Protein AF-A0A411K8F1-F1 (afdb_monomer)

Radius of gyration: 22.44 Å; Cα contacts (8 Å, |Δi|>4): 67; chains: 1; bounding box: 61×41×49 Å

Nearest PDB structures (foldseek):
  1sqq-assembly1_C  TM=9.301E-01  e=5.088E-08  Bos taurus
  1ezv-assembly1_C-1  TM=9.410E-01  e=1.293E-07  Saccharomyces cerevisiae
  5gup-assembly1_w  TM=9.286E-01  e=1.835E-07  Sus scrofa
  8pw6-assembly1_N  TM=8.702E-01  e=1.151E-07  Mus musculus
  8bq5-assembly1_BC  TM=9.371E-01  e=5.554E-07  Arabidopsis thaliana

Sequence (185 aa):
GATVITNLFYWAPNLVIVLLGGYSVSEPTLQRFYILHFILPFVLLIIVVIHIYYLHRSSSTNPLSGIDSWYVTRFYPVVIFSDLKMLTTLFVVLGIQLTYGVIPLFQGDCDNSIVSNPLQTPLHIVPEWYLLTFYATLKLFPSKLSGLIAMGALLQSLILIVESRALSPVIACVHYHRVWSIISI

InterPro domains:
  IPR005797 Cytochrome b/b6, N-terminal domain [PF13631] (13-98)
  IPR005797 Cytochrome b/b6, N-terminal domain [PS51002] (1-64)
  IPR005798 Cytochrome b/b6, C-terminal [PF00032] (116-162)
  IPR005798 Cytochrome b/b6, C-terminal [PS51003] (65-185)
  IPR016174 Di-haem cytochrome, transmembrane [SSF81342] (1-64)
  IPR027387 Cytochrome b/b6-like domain superfamily [G3DSA:1.20.810.10] (1-166)
  IPR036150 Cytochrome b/b6, C-terminal domain superfamily [SSF81648] (48-164)

Solvent-accessible surface area (backbone atoms only — not comparable to full-atom values): 11341 Å² total; per-residue (Å²): 110,68,71,63,61,53,54,72,41,61,93,42,56,70,57,39,32,62,67,24,69,43,95,54,89,46,72,64,23,52,57,52,50,51,54,48,62,65,47,47,59,58,56,49,49,53,52,50,54,55,49,50,53,52,42,69,73,72,49,83,86,57,82,69,40,86,60,86,62,89,79,75,74,58,57,75,66,60,49,54,54,51,50,50,53,51,51,51,51,50,50,52,54,51,49,48,38,74,74,68,53,80,59,75,83,79,61,75,66,73,72,77,78,52,83,90,50,99,90,55,81,68,93,81,80,71,75,59,75,94,45,43,71,53,52,47,38,39,67,72,36,96,44,73,65,58,4,52,52,48,36,52,49,51,54,49,48,53,51,50,54,58,52,46,56,76,74,43,51,75,61,54,65,76,54,58,66,62,67,76,73,72,83,87,129

pLDDT: mean 84.04, std 16.95, range [33.91, 98.31]

Organism: Babesia canis (NCBI:txid5867)

Foldseek 3Di:
DVQVVLCLVVVPVVVSCVCCVHDGNDPSNVVSVVVCVVCVVVVVVVVVVVVVVVCVVVDDADLLGPPPPPPDDDCPPPVVVVVVVVVVVVVVVVVCCVPVVPDVLPDDDPCVVDPDDPVDDDPDDDDRNVCNVLVCLCVVDPDSVNSVVSSVVVVVVVVVVVVVVVVDSPCSPPPPVVVVPPDDD

Secondary structure (DSSP, 8-state):
-HHHHHGGGTT-HHHHHHHHTSSSS-HHHHHHHHHHHHHHHHHHHHHHHHHHHHHHHH----TTTTS--S-PPPIIIIIHHHHHHHHHHHHHHHHHHHHH---GGGPPPGGGGSPP-TT---TT----GGGHHHHHHHHHSSSHHHHHHHHHHHHHHHHHHHHHHHH-TTHHHHTHHHHSSSS--

Structure (mmCIF, N/CA/C/O backbone):
data_AF-A0A411K8F1-F1
#
_entry.id   AF-A0A411K8F1-F1
#
loop_
_atom_site.group_PDB
_atom_site.id
_atom_site.type_symbol
_atom_site.label_atom_id
_atom_site.label_alt_id
_atom_site.label_comp_id
_atom_site.label_asym_id
_atom_site.label_entity_id
_atom_site.label_seq_id
_atom_site.pdbx_PDB_ins_code
_atom_site.Cartn_x
_atom_site.Cartn_y
_atom_site.Cartn_z
_atom_site.occupancy
_atom_site.B_iso_or_equiv
_atom_site.auth_seq_id
_atom_site.auth_comp_id
_atom_site.auth_asym_id
_atom_site.auth_atom_id
_atom_site.pdbx_PDB_model_num
ATOM 1 N N . GLY A 1 1 ? -6.679 -3.998 13.802 1.00 90.00 1 GLY A N 1
ATOM 2 C CA . GLY A 1 1 ? -6.208 -3.007 12.809 1.00 90.00 1 GLY A CA 1
ATOM 3 C C . GLY A 1 1 ? -7.221 -1.906 12.526 1.00 90.00 1 GLY A C 1
ATOM 4 O O . GLY A 1 1 ? -7.025 -0.788 12.989 1.00 90.00 1 GLY A O 1
ATOM 5 N N . ALA A 1 2 ? -8.303 -2.219 11.799 1.00 92.44 2 ALA A N 1
ATOM 6 C CA . ALA A 1 2 ? -9.240 -1.241 11.222 1.00 92.44 2 ALA A CA 1
ATOM 7 C C . ALA A 1 2 ? -9.676 -0.111 12.175 1.00 92.44 2 ALA A C 1
ATOM 9 O O . ALA A 1 2 ? -9.443 1.052 11.863 1.00 92.44 2 ALA A O 1
ATOM 10 N N . THR A 1 3 ? -10.201 -0.442 13.361 1.00 93.06 3 THR A N 1
ATOM 11 C CA . THR A 1 3 ? -10.676 0.547 14.348 1.00 93.06 3 THR A CA 1
ATOM 12 C C . THR A 1 3 ? -9.602 1.560 14.747 1.00 93.06 3 THR A C 1
ATOM 14 O O . THR A 1 3 ? -9.891 2.739 14.921 1.00 93.06 3 THR A O 1
ATOM 17 N N . VAL A 1 4 ? -8.350 1.119 14.900 1.00 92.00 4 VAL A N 1
ATOM 18 C CA . VAL A 1 4 ? -7.241 1.995 15.311 1.00 92.00 4 VAL A CA 1
ATOM 19 C C . VAL A 1 4 ? -6.864 2.938 14.171 1.00 92.00 4 VAL A C 1
ATOM 21 O O . VAL A 1 4 ? -6.709 4.134 14.399 1.00 92.00 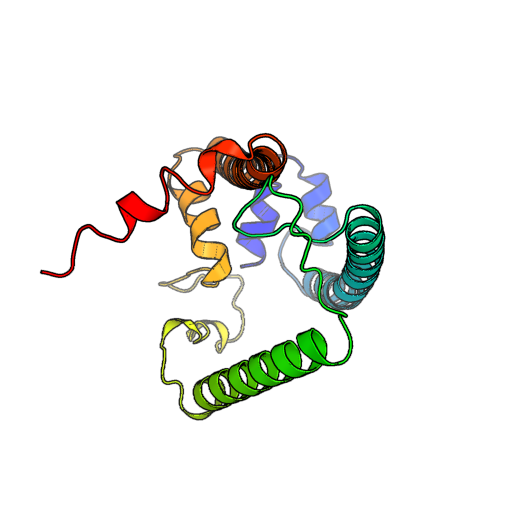4 VAL A O 1
ATOM 24 N N . ILE A 1 5 ? -6.766 2.410 12.948 1.00 93.69 5 ILE A N 1
ATOM 25 C CA . ILE A 1 5 ? -6.362 3.172 11.760 1.00 93.69 5 ILE A CA 1
ATOM 26 C C . ILE A 1 5 ? -7.418 4.221 11.399 1.00 93.69 5 ILE A C 1
ATOM 28 O O . ILE A 1 5 ? -7.075 5.382 11.194 1.00 93.69 5 ILE A O 1
ATOM 32 N N . THR A 1 6 ? -8.706 3.865 11.376 1.00 92.75 6 THR A N 1
ATOM 33 C CA . THR A 1 6 ? -9.773 4.831 11.062 1.00 92.75 6 THR A CA 1
ATOM 34 C C . THR A 1 6 ? -9.872 5.929 12.118 1.00 92.75 6 THR A C 1
ATOM 36 O O . THR A 1 6 ? -10.132 7.083 11.787 1.00 92.75 6 THR A O 1
ATOM 39 N N . ASN A 1 7 ? -9.575 5.612 13.381 1.00 91.12 7 ASN A N 1
ATOM 40 C CA . ASN A 1 7 ? -9.532 6.592 14.465 1.00 91.12 7 ASN A CA 1
ATOM 41 C C . ASN A 1 7 ? -8.336 7.558 14.397 1.00 91.12 7 ASN A C 1
ATOM 43 O O . ASN A 1 7 ? -8.327 8.546 15.132 1.00 91.12 7 ASN A O 1
ATOM 47 N N . LEU A 1 8 ? -7.351 7.353 13.512 1.00 91.31 8 LEU A N 1
ATOM 48 C CA . LEU A 1 8 ? -6.330 8.378 13.244 1.00 91.31 8 LEU A CA 1
ATOM 49 C C . LEU A 1 8 ? -6.945 9.643 12.626 1.00 91.31 8 LEU A C 1
ATOM 51 O O . LEU A 1 8 ? -6.435 10.743 12.833 1.00 91.31 8 LEU A O 1
ATOM 55 N N . PHE A 1 9 ? -8.088 9.509 11.948 1.00 90.75 9 PHE A N 1
ATOM 56 C CA . PHE A 1 9 ? -8.846 10.615 11.364 1.00 90.75 9 PHE A CA 1
ATOM 57 C C . PHE A 1 9 ? -9.846 11.250 12.344 1.00 90.75 9 PHE A C 1
ATOM 59 O O . PHE A 1 9 ? -10.808 11.883 11.919 1.00 90.75 9 PHE A O 1
ATOM 66 N N . TYR A 1 10 ? -9.637 11.121 13.662 1.00 88.50 10 TYR A N 1
ATOM 67 C CA . TYR A 1 10 ? -10.552 11.663 14.681 1.00 88.50 10 TYR A CA 1
ATOM 68 C C . TYR A 1 10 ? -10.809 13.177 14.554 1.00 88.50 10 TYR A C 1
ATOM 70 O O . TYR A 1 10 ? -11.844 13.667 14.997 1.00 88.50 10 TYR A O 1
ATOM 78 N N . TRP A 1 11 ? -9.873 13.921 13.957 1.00 89.69 11 TRP A N 1
ATOM 79 C CA . TRP A 1 11 ? -9.990 15.357 13.691 1.00 89.69 11 TRP A CA 1
ATOM 80 C C . TRP A 1 11 ? -10.963 15.684 12.540 1.00 89.69 11 TRP A C 1
ATOM 82 O O . TRP A 1 11 ? -11.336 16.841 12.370 1.00 89.69 11 TRP A O 1
ATOM 92 N N . ALA A 1 12 ? -11.411 14.677 11.782 1.00 92.81 12 ALA A N 1
ATOM 93 C CA . ALA A 1 12 ? -12.395 14.774 10.707 1.00 92.81 12 ALA A CA 1
ATOM 94 C C . ALA A 1 12 ? -13.525 13.733 10.904 1.00 92.81 12 ALA A C 1
ATOM 96 O O . ALA A 1 12 ? -13.619 12.759 10.153 1.00 92.81 12 ALA A O 1
ATOM 97 N N . PRO A 1 13 ? -14.421 13.914 11.894 1.00 89.81 13 PRO A N 1
ATOM 98 C CA . PRO A 1 13 ? -15.417 12.902 12.272 1.00 89.81 13 PRO A CA 1
ATOM 99 C C . PRO A 1 13 ? -16.386 12.539 11.137 1.00 89.81 13 PRO A C 1
ATOM 101 O O . PRO A 1 13 ? -16.735 11.372 10.973 1.00 89.81 13 PRO A O 1
ATOM 104 N N . ASN A 1 14 ? -16.761 13.509 10.297 1.00 93.12 14 ASN A N 1
ATOM 105 C CA . ASN A 1 14 ? -17.611 13.259 9.128 1.00 93.12 14 ASN A CA 1
ATOM 106 C C . ASN A 1 14 ? -16.937 12.307 8.128 1.00 93.12 14 ASN A C 1
ATOM 108 O O . ASN A 1 14 ? -17.598 11.442 7.560 1.00 93.12 14 ASN A O 1
ATOM 112 N N . LEU A 1 15 ? -15.616 12.425 7.949 1.00 92.19 15 LEU A N 1
ATOM 113 C CA . LEU A 1 15 ? -14.844 11.531 7.089 1.00 92.19 15 LEU A CA 1
ATOM 114 C C . LEU A 1 15 ? -14.806 10.118 7.675 1.00 92.19 15 LEU A C 1
ATOM 116 O O . LEU A 1 15 ? -14.994 9.159 6.935 1.00 92.19 15 LEU A O 1
ATOM 120 N N . VAL A 1 16 ? -14.638 9.976 8.993 1.00 92.75 16 VAL A N 1
ATOM 121 C CA . VAL A 1 16 ? -14.660 8.666 9.667 1.00 92.75 16 VAL A CA 1
ATOM 122 C C . VAL A 1 16 ? -16.005 7.965 9.469 1.00 92.75 16 VAL A C 1
ATOM 124 O O . VAL A 1 16 ? -16.025 6.794 9.101 1.00 92.75 16 VAL A O 1
ATOM 127 N N . ILE A 1 17 ? -17.124 8.675 9.633 1.00 92.69 17 ILE A N 1
ATOM 128 C CA . ILE A 1 17 ? -18.468 8.110 9.424 1.00 92.69 17 ILE A CA 1
ATOM 129 C C . ILE A 1 17 ? -18.667 7.702 7.961 1.00 92.69 17 ILE A C 1
ATOM 131 O O . ILE A 1 17 ? -19.227 6.643 7.687 1.00 92.69 17 ILE A O 1
ATOM 135 N N . VAL A 1 18 ? -18.180 8.502 7.008 1.00 92.06 18 VAL A N 1
ATOM 136 C CA . VAL A 1 18 ? -18.238 8.161 5.579 1.00 92.06 18 VAL A CA 1
ATOM 137 C C . VAL A 1 18 ? -17.371 6.944 5.264 1.00 92.06 18 VAL A C 1
ATOM 139 O O . VAL A 1 18 ? -17.824 6.063 4.542 1.00 92.06 18 VAL A O 1
ATOM 142 N N . LEU A 1 19 ? -16.160 6.843 5.813 1.00 90.81 19 LEU A N 1
ATOM 143 C CA . LEU A 1 19 ? -15.311 5.667 5.623 1.00 90.81 19 LEU A CA 1
ATOM 144 C C . LEU A 1 19 ? -15.959 4.413 6.214 1.00 90.81 19 LEU A C 1
ATOM 146 O O . LEU A 1 19 ? -15.967 3.366 5.567 1.00 90.81 19 LEU A O 1
ATOM 150 N N . LEU A 1 20 ? -16.530 4.527 7.417 1.00 93.94 20 LEU A N 1
ATOM 151 C CA . LEU A 1 20 ? -17.127 3.394 8.110 1.00 93.94 20 LEU A CA 1
ATOM 152 C C . LEU A 1 20 ? -18.543 3.043 7.593 1.00 93.94 20 LEU A C 1
ATOM 154 O O . LEU A 1 20 ? -19.042 1.940 7.788 1.00 93.94 20 LEU A O 1
ATOM 158 N N . GLY A 1 21 ? -19.249 3.977 6.960 1.00 92.00 21 GLY A N 1
ATOM 159 C CA . GLY A 1 21 ? -20.677 3.799 6.677 1.00 92.00 21 GLY A CA 1
ATOM 160 C C . GLY A 1 21 ? -21.528 3.621 7.944 1.00 92.00 21 GLY A C 1
ATOM 161 O O . GLY A 1 21 ? -22.587 3.006 7.881 1.00 92.00 21 GLY A O 1
ATOM 162 N N . GLY A 1 22 ? -21.055 4.127 9.088 1.00 91.38 22 GLY A N 1
ATOM 163 C CA . GLY A 1 22 ? -21.649 3.935 10.410 1.00 91.38 22 GLY A CA 1
ATOM 164 C C . GLY A 1 22 ? -20.758 4.487 11.528 1.00 91.38 22 GLY A C 1
ATOM 165 O O . GLY A 1 22 ? -19.806 5.222 11.269 1.00 91.38 22 GLY A O 1
ATOM 166 N N . TYR A 1 23 ? -21.061 4.130 12.779 1.00 90.62 23 TYR A N 1
ATOM 167 C CA . TYR A 1 23 ? -20.334 4.612 13.969 1.00 90.62 23 TYR A CA 1
ATOM 168 C C . TYR A 1 23 ? -19.173 3.710 14.409 1.00 90.62 23 TYR A C 1
ATOM 170 O O . TYR A 1 23 ? -18.338 4.119 15.212 1.00 90.62 23 TYR A O 1
ATOM 178 N N . SER A 1 24 ? -19.118 2.477 13.911 1.00 92.31 24 SER A N 1
ATOM 179 C CA . SER A 1 24 ? -18.109 1.487 14.275 1.00 92.31 24 SER A CA 1
ATOM 180 C C . SER A 1 24 ? -17.772 0.585 13.090 1.00 92.31 24 SER A C 1
ATOM 182 O O . SER A 1 24 ? -18.478 0.552 12.077 1.00 92.31 24 SER A O 1
ATOM 184 N N . VAL A 1 25 ? -16.668 -0.154 13.223 1.00 95.19 25 VAL A N 1
ATOM 185 C CA . VAL A 1 25 ? -16.276 -1.177 12.250 1.00 95.19 25 VAL A CA 1
ATOM 186 C C . VAL A 1 25 ? -17.333 -2.280 12.234 1.00 95.19 25 VAL A C 1
ATOM 188 O O . VAL A 1 25 ? -17.584 -2.925 13.248 1.00 95.19 25 VAL A O 1
ATOM 191 N N . SER A 1 26 ? -17.978 -2.449 11.084 1.00 94.19 26 SER A N 1
ATOM 192 C CA . SER A 1 26 ? -19.152 -3.305 10.882 1.00 94.19 26 SER A CA 1
ATOM 193 C C . SER A 1 26 ? -19.209 -3.830 9.441 1.00 94.19 26 SER A C 1
ATOM 195 O O . SER A 1 26 ? -18.320 -3.558 8.636 1.00 94.19 26 SER A O 1
ATOM 197 N N . GLU A 1 27 ? -20.239 -4.589 9.087 1.00 95.00 27 GLU A N 1
ATOM 198 C CA . GLU A 1 27 ? -20.368 -5.211 7.761 1.00 95.00 27 GLU A CA 1
ATOM 199 C C . GLU A 1 27 ? -20.251 -4.212 6.577 1.00 95.00 27 GLU A C 1
ATOM 201 O O . GLU A 1 27 ? -19.427 -4.463 5.689 1.00 95.00 27 GLU A O 1
ATOM 206 N N . PRO A 1 28 ? -20.869 -3.010 6.619 1.00 95.38 28 PRO A N 1
ATOM 207 C CA . PRO A 1 28 ? -20.673 -1.988 5.588 1.00 95.38 28 PRO A CA 1
ATOM 208 C C . PRO A 1 28 ? -19.213 -1.547 5.408 1.00 95.38 28 PRO A C 1
ATOM 210 O O . PRO A 1 28 ? -18.797 -1.226 4.293 1.00 95.38 28 PRO A O 1
ATOM 213 N N . THR A 1 29 ? -18.412 -1.543 6.482 1.00 95.75 29 THR A N 1
ATOM 214 C CA . THR A 1 29 ? -16.976 -1.217 6.396 1.00 95.75 29 THR A CA 1
ATOM 215 C C . THR A 1 29 ? -16.212 -2.253 5.604 1.00 95.75 29 THR A C 1
ATOM 217 O O . THR A 1 29 ? -15.387 -1.901 4.763 1.00 95.75 29 THR A O 1
ATOM 220 N N . LEU A 1 30 ? -16.513 -3.529 5.846 1.00 95.50 30 LEU A N 1
ATOM 221 C CA . LEU A 1 30 ? -15.817 -4.644 5.229 1.00 95.50 30 LEU A CA 1
ATOM 222 C C . LEU A 1 30 ? -16.101 -4.687 3.728 1.00 95.50 30 LEU A C 1
ATOM 224 O O . LEU A 1 30 ? -15.165 -4.799 2.941 1.00 95.50 30 LEU A O 1
ATOM 228 N N . GLN A 1 31 ? -17.365 -4.509 3.328 1.00 96.31 31 GLN A N 1
ATOM 229 C CA . GLN A 1 31 ? -17.744 -4.441 1.914 1.00 96.31 31 GLN A CA 1
ATOM 230 C C . GLN A 1 31 ? -17.023 -3.298 1.183 1.00 96.31 31 GLN A C 1
ATOM 232 O O . GLN A 1 31 ? -16.489 -3.488 0.090 1.00 96.31 31 GLN A O 1
ATOM 237 N N . ARG A 1 32 ? -16.948 -2.110 1.797 1.00 95.25 32 ARG A N 1
ATOM 238 C CA . ARG A 1 32 ? -16.249 -0.953 1.212 1.00 95.25 32 ARG A CA 1
ATOM 239 C C . ARG A 1 32 ? -14.750 -1.185 1.112 1.00 95.25 32 ARG A C 1
ATOM 241 O O . ARG A 1 32 ? -14.160 -0.900 0.074 1.00 95.25 32 ARG A O 1
ATOM 248 N N . PHE A 1 33 ? -14.134 -1.714 2.166 1.00 95.94 33 PHE A N 1
ATOM 249 C CA . PHE A 1 33 ? -12.708 -2.032 2.165 1.00 95.94 33 PHE A CA 1
ATOM 250 C C . PHE A 1 33 ? -12.372 -3.105 1.137 1.00 95.94 33 PHE A C 1
ATOM 252 O O . PHE A 1 33 ? -11.350 -2.979 0.473 1.00 95.94 33 PHE A O 1
ATOM 259 N N . TYR A 1 34 ? -13.241 -4.095 0.938 1.00 96.94 34 TYR A N 1
ATOM 260 C CA . TYR A 1 34 ? -13.081 -5.089 -0.117 1.00 96.94 34 TYR A CA 1
ATOM 261 C C . TYR A 1 34 ? -13.091 -4.450 -1.513 1.00 96.94 34 TYR A C 1
ATOM 263 O O . TYR A 1 34 ? -12.169 -4.673 -2.297 1.00 96.94 34 TYR A O 1
ATOM 271 N N . ILE A 1 35 ? -14.077 -3.594 -1.804 1.00 97.12 35 ILE A N 1
ATOM 272 C CA . ILE A 1 3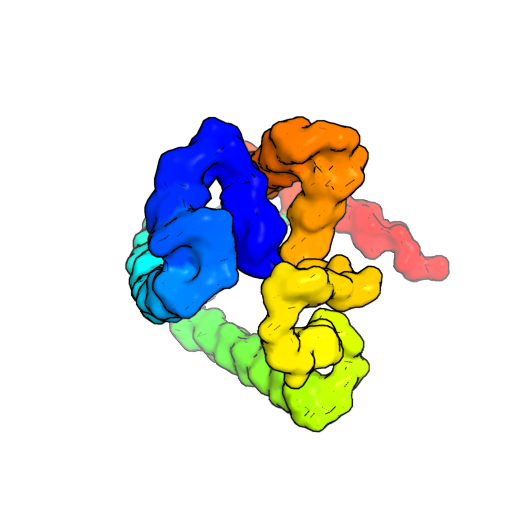5 ? -14.163 -2.885 -3.090 1.00 97.12 35 ILE A CA 1
ATOM 273 C C . ILE A 1 35 ? -12.928 -1.999 -3.308 1.00 97.12 35 ILE A C 1
ATOM 275 O O . ILE A 1 35 ? -12.322 -2.032 -4.378 1.00 97.12 35 ILE A O 1
ATOM 279 N N . LEU A 1 36 ? -12.514 -1.235 -2.293 1.00 96.19 36 LEU A N 1
ATOM 280 C CA . LEU A 1 36 ? -11.317 -0.395 -2.375 1.00 96.19 36 LEU A CA 1
ATOM 281 C C . LEU A 1 36 ? -10.052 -1.233 -2.577 1.00 96.19 36 LEU A C 1
ATOM 283 O O . LEU A 1 36 ? -9.245 -0.911 -3.442 1.00 96.19 36 LEU A O 1
ATOM 287 N N . HIS A 1 37 ? -9.891 -2.323 -1.828 1.00 96.31 37 HIS A N 1
ATOM 288 C CA . HIS A 1 37 ? -8.754 -3.230 -1.963 1.00 96.31 37 HIS A CA 1
ATOM 289 C C . HIS A 1 37 ? -8.682 -3.862 -3.356 1.00 96.31 37 HIS A C 1
ATOM 291 O O . HIS A 1 37 ? -7.589 -4.056 -3.873 1.00 96.31 37 HIS A O 1
ATOM 297 N N . PHE A 1 38 ? -9.824 -4.133 -3.988 1.00 97.62 38 PHE A N 1
ATOM 298 C CA . PHE A 1 38 ? -9.868 -4.624 -5.361 1.00 97.62 38 PHE A CA 1
ATOM 299 C C . PHE A 1 38 ? -9.488 -3.546 -6.390 1.00 97.62 38 PHE A C 1
ATOM 301 O O . PHE A 1 38 ? -8.783 -3.838 -7.351 1.00 97.62 38 PHE A O 1
ATOM 308 N N . ILE A 1 39 ? -9.918 -2.294 -6.195 1.00 98.31 39 ILE A N 1
ATOM 309 C CA . ILE A 1 39 ? -9.673 -1.192 -7.143 1.00 98.31 39 ILE A CA 1
AT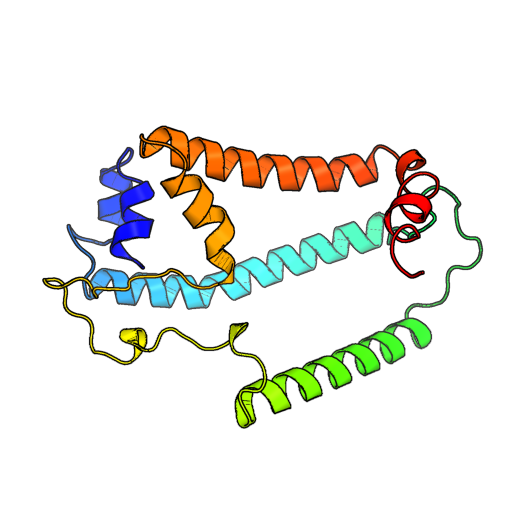OM 310 C C . ILE A 1 39 ? -8.241 -0.641 -7.043 1.00 98.31 39 ILE A C 1
ATOM 312 O O . ILE A 1 39 ? -7.626 -0.324 -8.063 1.00 98.31 39 ILE A O 1
ATOM 316 N N . LEU A 1 40 ? -7.692 -0.515 -5.830 1.00 97.69 40 LEU A N 1
ATOM 317 C CA . LEU A 1 40 ? -6.392 0.123 -5.581 1.00 97.69 40 LEU A CA 1
ATOM 318 C C . LEU A 1 40 ? -5.218 -0.479 -6.383 1.00 97.69 40 LEU A C 1
ATOM 320 O O . LEU A 1 40 ? -4.417 0.305 -6.894 1.00 97.69 40 LEU A O 1
ATOM 324 N N . PRO A 1 41 ? -5.101 -1.808 -6.577 1.00 97.62 41 PRO A N 1
ATOM 325 C CA . PRO A 1 41 ? -4.076 -2.399 -7.436 1.00 97.62 41 PRO A CA 1
ATOM 326 C C . PRO A 1 41 ? -4.109 -1.890 -8.883 1.00 97.62 41 PRO A C 1
ATOM 328 O O . PRO A 1 41 ? -3.054 -1.679 -9.478 1.00 97.62 41 PRO A O 1
ATOM 331 N N . PHE A 1 42 ? -5.293 -1.632 -9.450 1.00 97.81 42 PHE A N 1
ATOM 332 C CA . PHE A 1 42 ? -5.417 -1.092 -10.810 1.00 97.81 42 PHE A CA 1
ATOM 333 C C . PHE A 1 42 ? -5.005 0.379 -10.881 1.00 97.81 42 PHE A C 1
ATOM 335 O O . PHE A 1 42 ? -4.341 0.793 -11.830 1.00 97.81 42 PHE A O 1
ATOM 342 N N . VAL A 1 43 ? -5.340 1.164 -9.854 1.00 98.25 43 VAL A N 1
ATOM 343 C CA . VAL A 1 43 ? -4.848 2.544 -9.727 1.00 98.25 43 VAL A CA 1
ATOM 344 C C . VAL A 1 43 ? -3.321 2.550 -9.624 1.00 98.25 43 VAL A C 1
ATOM 346 O O . VAL A 1 43 ? -2.656 3.329 -10.307 1.00 98.25 43 VAL A O 1
ATOM 349 N N . LEU A 1 44 ? -2.751 1.637 -8.833 1.00 97.69 44 LEU A N 1
ATOM 350 C CA . LEU A 1 44 ? -1.305 1.483 -8.694 1.00 97.69 44 LEU A CA 1
ATOM 351 C C . LEU A 1 44 ? -0.647 1.077 -10.018 1.00 97.69 44 LEU A C 1
ATOM 353 O O . LEU A 1 44 ? 0.403 1.619 -10.350 1.00 97.69 44 LEU A O 1
ATOM 357 N N . LEU A 1 45 ? -1.272 0.205 -10.816 1.00 97.81 45 LEU A N 1
ATOM 358 C CA . LEU A 1 45 ? -0.773 -0.151 -12.148 1.00 97.81 45 LEU A CA 1
ATOM 359 C C . LEU A 1 45 ? -0.650 1.081 -13.061 1.00 97.81 45 LEU A C 1
ATOM 361 O O . LEU A 1 45 ? 0.365 1.240 -13.736 1.00 97.81 45 LEU A O 1
ATOM 365 N N . ILE A 1 46 ? -1.640 1.980 -13.050 1.00 98.00 46 ILE A N 1
ATOM 366 C CA . ILE A 1 46 ? -1.584 3.234 -13.822 1.00 98.00 46 ILE A CA 1
ATOM 367 C C . ILE A 1 46 ? -0.400 4.093 -13.356 1.00 98.00 46 ILE A C 1
ATOM 369 O O . ILE A 1 46 ? 0.362 4.597 -14.182 1.00 98.00 46 ILE A O 1
ATOM 373 N N . ILE A 1 47 ? -0.203 4.217 -12.040 1.00 97.94 47 ILE A N 1
ATOM 374 C CA . ILE A 1 47 ? 0.934 4.950 -11.463 1.00 97.94 47 ILE A CA 1
ATOM 375 C C . ILE A 1 47 ? 2.267 4.312 -11.887 1.00 97.94 47 ILE A C 1
ATOM 377 O O . ILE A 1 47 ? 3.193 5.037 -12.243 1.00 97.94 47 ILE A O 1
ATOM 381 N N . VAL A 1 48 ? 2.365 2.978 -11.917 1.00 97.88 48 VAL A N 1
ATOM 382 C CA . VAL A 1 48 ? 3.563 2.252 -12.375 1.00 97.88 48 VAL A CA 1
ATOM 383 C C . VAL A 1 48 ? 3.861 2.536 -13.848 1.00 97.88 48 VAL A C 1
ATOM 385 O O . VAL A 1 48 ? 5.014 2.786 -14.187 1.00 97.88 48 VAL A O 1
ATOM 388 N N . VAL A 1 49 ? 2.854 2.570 -14.725 1.00 97.75 49 VAL A N 1
ATOM 389 C CA . VAL A 1 49 ? 3.054 2.918 -16.145 1.00 97.75 49 VAL A CA 1
ATOM 390 C C . VAL A 1 49 ? 3.578 4.347 -16.294 1.00 97.75 49 VAL A C 1
ATOM 392 O O . VAL A 1 49 ? 4.536 4.576 -17.032 1.00 97.75 49 VAL A O 1
ATOM 395 N N . ILE A 1 50 ? 3.000 5.302 -15.559 1.00 97.31 50 ILE A N 1
ATOM 396 C CA . ILE A 1 50 ? 3.473 6.694 -15.542 1.00 97.31 50 ILE A CA 1
ATOM 397 C C . ILE A 1 50 ? 4.915 6.762 -15.018 1.00 97.31 50 ILE A C 1
ATOM 399 O O . ILE A 1 50 ? 5.756 7.445 -15.602 1.00 97.31 50 ILE A O 1
ATOM 403 N N . HIS A 1 51 ? 5.224 6.026 -13.950 1.00 93.31 51 HIS A N 1
ATOM 404 C CA . HIS A 1 51 ? 6.565 5.954 -13.379 1.00 93.31 51 HIS A CA 1
ATOM 405 C C . HIS A 1 51 ? 7.589 5.413 -14.388 1.00 93.31 51 HIS A C 1
ATOM 407 O O . HIS A 1 51 ? 8.631 6.035 -14.594 1.00 93.31 51 HIS A O 1
ATOM 413 N N . ILE A 1 52 ? 7.270 4.313 -15.077 1.00 95.38 52 ILE A N 1
ATOM 414 C CA . ILE A 1 52 ? 8.114 3.723 -16.125 1.00 95.38 52 ILE A CA 1
ATOM 415 C C . ILE A 1 52 ? 8.311 4.714 -17.279 1.00 95.38 52 ILE A C 1
ATOM 417 O O . ILE A 1 52 ? 9.433 4.877 -17.749 1.00 95.38 52 ILE A O 1
ATOM 421 N N . TYR A 1 53 ? 7.266 5.430 -17.706 1.00 95.75 53 TYR A N 1
ATOM 422 C CA . TYR A 1 53 ? 7.381 6.453 -18.751 1.00 95.75 53 TYR A CA 1
ATOM 423 C C . TYR A 1 53 ? 8.406 7.542 -18.392 1.00 95.75 53 TYR A C 1
ATOM 425 O O . TYR A 1 53 ? 9.276 7.867 -19.203 1.00 95.75 53 TYR A O 1
ATOM 433 N N . TYR A 1 54 ? 8.354 8.077 -17.167 1.00 91.81 54 TYR A N 1
ATOM 434 C CA . TYR A 1 54 ? 9.332 9.072 -16.718 1.00 91.81 54 TYR A CA 1
ATOM 435 C C . TYR A 1 54 ? 10.735 8.485 -16.551 1.00 91.81 54 TYR A C 1
ATOM 437 O O . TYR A 1 54 ? 11.707 9.140 -16.926 1.00 91.81 54 TYR A O 1
ATOM 445 N N . LEU A 1 55 ? 10.853 7.247 -16.066 1.00 88.81 55 LEU A N 1
ATOM 446 C CA . LEU A 1 55 ? 12.134 6.548 -15.969 1.00 88.81 55 LEU A CA 1
ATOM 447 C C . LEU A 1 55 ? 12.771 6.356 -17.353 1.00 88.81 55 LEU A C 1
ATOM 449 O O . LEU A 1 55 ? 13.961 6.604 -17.521 1.00 88.81 55 LEU A O 1
ATOM 453 N N . HIS A 1 56 ? 11.983 6.003 -18.369 1.00 88.50 56 HIS A N 1
ATOM 454 C CA . HIS A 1 56 ? 12.466 5.900 -19.748 1.00 88.50 56 HIS A CA 1
ATOM 455 C C . HIS A 1 56 ? 12.914 7.245 -20.326 1.00 88.50 56 HIS A C 1
ATOM 457 O O . HIS A 1 56 ? 13.846 7.281 -21.127 1.00 88.50 56 HIS A O 1
ATOM 463 N N . ARG A 1 57 ? 12.274 8.352 -19.930 1.00 88.00 57 ARG A N 1
ATOM 464 C CA . ARG A 1 57 ? 12.648 9.696 -20.389 1.00 88.00 57 ARG A CA 1
ATOM 465 C C . ARG A 1 57 ? 13.929 10.211 -19.730 1.00 88.00 57 ARG A C 1
ATOM 467 O O . ARG A 1 57 ? 14.728 10.850 -20.407 1.00 88.00 57 ARG A O 1
ATOM 474 N N . SER A 1 58 ? 14.105 9.955 -18.436 1.00 81.44 58 SER A N 1
ATOM 475 C CA . SER A 1 58 ? 15.248 10.444 -17.649 1.00 81.44 58 SER A CA 1
ATOM 476 C C . SER A 1 58 ? 16.427 9.465 -17.591 1.00 81.44 58 SER A C 1
ATOM 478 O O . SER A 1 58 ? 17.491 9.840 -17.105 1.00 81.44 58 SER A O 1
ATOM 480 N N . SER A 1 59 ? 16.260 8.244 -18.115 1.00 81.56 59 SER A N 1
ATOM 481 C CA . SER A 1 59 ? 17.187 7.114 -17.968 1.00 81.56 59 SER A CA 1
ATOM 482 C C . SER A 1 59 ? 17.370 6.651 -16.512 1.00 81.56 59 SER A C 1
ATOM 484 O O . SER A 1 59 ? 16.991 7.323 -15.551 1.00 81.56 59 SER A O 1
ATOM 486 N N . SER A 1 60 ? 17.938 5.459 -16.334 1.00 80.06 60 SER A N 1
ATOM 487 C CA . SER A 1 60 ? 18.291 4.918 -15.019 1.00 80.06 60 SER A CA 1
ATOM 488 C C . SER A 1 60 ? 19.532 5.604 -14.449 1.00 80.06 60 SER A C 1
ATOM 490 O O . SER A 1 60 ? 20.488 5.875 -15.178 1.00 80.06 60 SER A O 1
ATOM 492 N N . THR A 1 61 ? 19.572 5.792 -13.132 1.00 76.88 61 THR A N 1
ATOM 493 C CA . THR A 1 61 ? 20.788 6.212 -12.427 1.00 76.88 61 THR A CA 1
ATOM 494 C C . THR A 1 61 ? 21.776 5.049 -12.276 1.00 76.88 61 THR A C 1
ATOM 496 O O . THR A 1 61 ? 21.392 3.879 -12.316 1.00 76.88 61 THR A O 1
ATOM 499 N N . ASN A 1 62 ? 23.065 5.358 -12.101 1.00 75.12 62 ASN A N 1
ATOM 500 C CA . ASN A 1 62 ? 24.117 4.380 -11.816 1.00 75.12 62 ASN A CA 1
ATOM 501 C C . ASN A 1 62 ? 24.728 4.640 -10.416 1.00 75.12 62 ASN A C 1
ATOM 503 O O . ASN A 1 62 ? 24.652 5.761 -9.908 1.00 75.12 62 ASN A O 1
ATOM 507 N N . PRO A 1 63 ? 25.314 3.623 -9.752 1.00 70.94 63 PRO A N 1
ATOM 508 C CA . PRO A 1 63 ? 25.904 3.787 -8.418 1.00 70.94 63 PRO A CA 1
ATOM 509 C C . PRO A 1 63 ? 27.132 4.714 -8.398 1.00 70.94 63 PRO A C 1
ATOM 511 O O . PRO A 1 63 ? 27.485 5.229 -7.344 1.00 70.94 63 PRO A O 1
ATOM 514 N N . LEU A 1 64 ? 27.760 4.961 -9.553 1.00 65.50 64 LEU A N 1
ATOM 515 C CA . LEU A 1 64 ? 28.873 5.903 -9.733 1.00 65.50 64 LEU A CA 1
ATOM 516 C C . LEU A 1 64 ? 28.367 7.303 -10.139 1.00 65.50 64 LEU A C 1
ATOM 518 O O . LEU A 1 64 ? 29.005 7.984 -10.941 1.00 65.50 64 LEU A O 1
ATOM 522 N N . SER A 1 65 ? 27.197 7.692 -9.620 1.00 57.09 65 SER A N 1
ATOM 523 C CA . SER A 1 65 ? 26.381 8.821 -10.079 1.00 57.09 65 SER A CA 1
ATOM 524 C C . SER A 1 65 ? 27.200 10.055 -10.470 1.00 57.09 65 SER A C 1
ATOM 526 O O . SER A 1 65 ? 27.957 10.577 -9.654 1.00 57.09 65 SER A O 1
ATOM 528 N N . GLY A 1 66 ? 27.007 10.548 -11.697 1.00 54.19 66 GLY A N 1
ATOM 529 C CA . GLY A 1 66 ? 27.654 11.759 -12.223 1.00 54.19 66 GLY A CA 1
ATOM 530 C C . GLY A 1 66 ? 28.774 11.509 -13.237 1.00 54.19 66 GLY A C 1
ATOM 531 O O . GLY A 1 66 ? 29.217 12.453 -13.885 1.00 54.19 66 GLY A O 1
ATOM 532 N N . ILE A 1 67 ? 29.197 10.257 -13.428 1.00 54.94 67 ILE A N 1
ATOM 533 C CA . ILE A 1 67 ? 29.970 9.858 -14.606 1.00 54.94 67 ILE A CA 1
ATOM 534 C C . ILE A 1 67 ? 28.972 9.268 -15.598 1.00 54.94 67 ILE A C 1
ATOM 536 O O . ILE A 1 67 ? 28.414 8.194 -15.343 1.00 54.94 67 ILE A O 1
ATOM 540 N N . ASP A 1 68 ? 28.746 9.961 -16.717 1.00 54.34 68 ASP A N 1
ATOM 541 C CA . ASP A 1 68 ? 28.097 9.364 -17.882 1.00 54.34 68 ASP A CA 1
ATOM 542 C C . ASP A 1 68 ? 28.919 8.137 -18.272 1.00 54.34 68 ASP A C 1
ATOM 544 O O . ASP A 1 68 ? 30.010 8.222 -18.845 1.00 54.34 68 ASP A O 1
ATOM 548 N N . SER A 1 69 ? 28.440 6.965 -17.863 1.00 57.34 69 SER A N 1
ATOM 549 C CA . SER A 1 69 ? 29.101 5.718 -18.187 1.00 57.34 69 SER A CA 1
ATOM 550 C C . SER A 1 69 ? 28.885 5.493 -19.674 1.00 57.34 69 SER A C 1
ATOM 552 O O . SER A 1 69 ? 27.824 5.050 -20.100 1.00 57.34 69 SER A O 1
ATOM 554 N N . TRP A 1 70 ? 29.918 5.766 -20.459 1.00 59.28 70 TRP A N 1
ATOM 555 C CA . TRP A 1 70 ? 30.036 5.427 -21.877 1.00 59.28 70 TRP A CA 1
ATOM 556 C C . TRP A 1 70 ? 29.759 3.937 -22.176 1.00 59.28 70 TRP A C 1
ATOM 558 O O . TRP A 1 70 ? 29.520 3.563 -23.320 1.00 59.28 70 TRP A O 1
ATOM 568 N N . TYR A 1 71 ? 29.725 3.094 -21.141 1.00 66.31 71 TYR A N 1
ATOM 569 C CA . TYR A 1 71 ? 29.292 1.700 -21.168 1.00 66.31 71 TYR A CA 1
ATOM 570 C C . TYR A 1 71 ? 27.812 1.508 -20.797 1.00 66.31 71 TYR A C 1
ATOM 572 O O . TYR A 1 71 ? 27.488 0.863 -19.798 1.00 66.31 71 TYR A O 1
ATOM 580 N N . VAL A 1 72 ? 26.891 2.018 -21.614 1.00 75.69 72 VAL A N 1
ATOM 581 C CA . VAL A 1 72 ? 25.483 1.599 -21.517 1.00 75.69 72 VAL A CA 1
ATOM 582 C C . VAL A 1 72 ? 25.316 0.274 -22.260 1.00 75.69 72 VAL A C 1
ATOM 584 O O . VAL A 1 72 ? 25.618 0.166 -23.449 1.00 75.69 72 VAL A O 1
ATOM 587 N N . THR A 1 73 ? 24.844 -0.758 -21.562 1.00 83.56 73 THR A N 1
ATOM 588 C CA . THR A 1 73 ? 24.502 -2.048 -22.179 1.00 83.56 73 THR A CA 1
ATOM 589 C C . THR A 1 73 ? 23.042 -2.050 -22.630 1.00 83.56 73 THR A C 1
ATOM 591 O O . THR A 1 73 ? 22.206 -1.321 -22.096 1.00 83.56 73 THR A O 1
ATOM 594 N N . ARG A 1 74 ? 22.706 -2.855 -23.647 1.00 88.38 74 ARG A N 1
ATOM 595 C CA . ARG A 1 74 ? 21.308 -2.983 -24.088 1.00 88.38 74 ARG A CA 1
ATOM 596 C C . ARG A 1 74 ? 20.484 -3.710 -23.025 1.00 88.38 74 ARG A C 1
ATOM 598 O O . ARG A 1 74 ? 20.916 -4.742 -22.514 1.00 88.38 74 ARG A O 1
ATOM 605 N N . PHE A 1 75 ? 19.267 -3.223 -22.783 1.00 88.19 75 PHE A N 1
ATOM 606 C CA . PHE A 1 75 ? 18.326 -3.830 -21.836 1.00 88.19 75 PHE A CA 1
ATOM 607 C C . PHE A 1 75 ? 18.011 -5.294 -22.190 1.00 88.19 75 PHE A C 1
ATOM 609 O O . PHE A 1 75 ? 18.159 -6.192 -21.362 1.00 88.19 75 PHE A O 1
ATOM 616 N N . TYR A 1 76 ? 17.676 -5.553 -23.457 1.00 91.44 76 TYR A N 1
ATOM 617 C CA . TYR A 1 76 ? 17.638 -6.904 -24.009 1.00 91.44 76 TYR A CA 1
ATOM 618 C C . TYR A 1 76 ? 18.951 -7.211 -24.749 1.00 91.44 76 TYR A C 1
ATOM 620 O O . TYR A 1 76 ? 19.373 -6.398 -25.581 1.00 91.44 76 TYR A O 1
ATOM 628 N N . PRO A 1 77 ? 19.591 -8.372 -24.525 1.00 92.88 77 PRO A N 1
ATOM 629 C CA . PRO A 1 77 ? 19.170 -9.468 -23.641 1.00 92.88 77 PRO A CA 1
ATOM 630 C C . PRO A 1 77 ? 19.705 -9.367 -22.200 1.00 92.88 77 PRO A C 1
ATOM 632 O O . PRO A 1 77 ? 19.233 -10.082 -21.321 1.00 92.88 77 PRO A O 1
ATOM 635 N N . VAL A 1 78 ? 20.699 -8.510 -21.955 1.00 92.06 78 VAL A N 1
ATOM 636 C CA . VAL A 1 78 ? 21.570 -8.587 -20.770 1.00 92.06 78 VAL A CA 1
ATOM 637 C C . VAL A 1 78 ? 20.812 -8.360 -19.461 1.00 92.06 78 VAL A C 1
ATOM 639 O O . VAL A 1 78 ? 20.872 -9.203 -18.566 1.00 92.06 78 VAL A O 1
ATOM 642 N N . VAL A 1 79 ? 20.085 -7.247 -19.352 1.00 90.44 79 VAL A N 1
ATOM 643 C CA . VAL A 1 79 ? 19.383 -6.875 -18.114 1.00 90.44 79 VAL A CA 1
ATOM 644 C C . VAL A 1 79 ? 18.190 -7.799 -17.880 1.00 90.44 79 VAL A C 1
ATOM 646 O O . VAL A 1 79 ? 18.040 -8.321 -16.783 1.00 90.44 79 VAL A O 1
ATOM 649 N N . ILE A 1 80 ? 17.427 -8.127 -18.930 1.00 94.19 80 ILE A N 1
ATOM 650 C CA . ILE A 1 80 ? 16.272 -9.038 -18.826 1.00 94.19 80 ILE A CA 1
ATOM 651 C C . ILE A 1 80 ? 16.661 -10.411 -18.260 1.00 94.19 80 ILE A C 1
ATOM 653 O O . ILE A 1 80 ? 15.979 -10.918 -17.371 1.00 94.19 80 ILE A O 1
ATOM 657 N N . PHE A 1 81 ? 17.747 -11.034 -18.732 1.00 95.69 81 PHE A N 1
ATOM 658 C CA . PHE A 1 81 ? 18.159 -12.335 -18.188 1.00 95.69 81 PHE A CA 1
ATOM 659 C C . PHE A 1 81 ? 18.680 -12.237 -16.750 1.00 95.69 81 PHE A C 1
ATOM 661 O O . PHE A 1 81 ? 18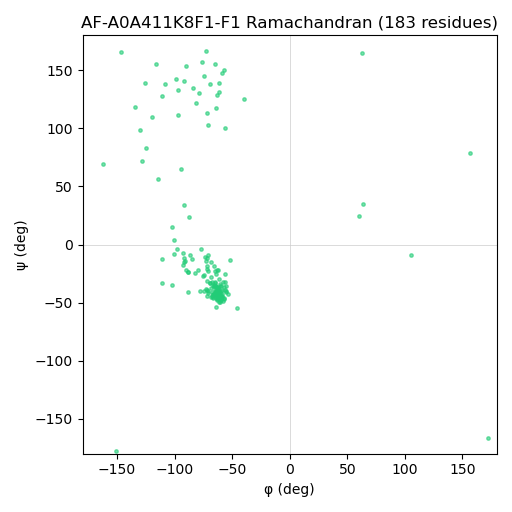.461 -13.160 -15.962 1.00 95.69 81 PHE A O 1
ATOM 668 N N . SER A 1 82 ? 19.332 -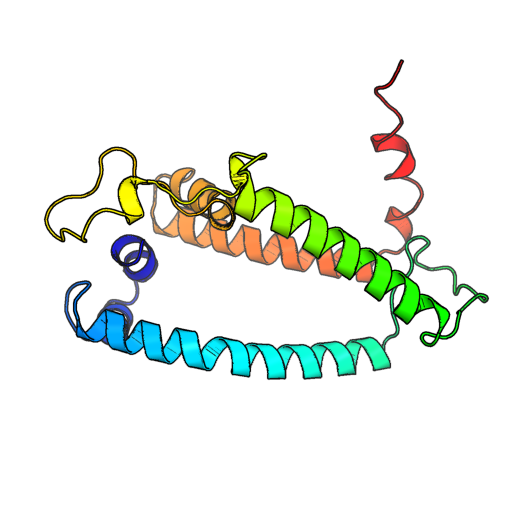11.127 -16.389 1.00 92.81 82 SER A N 1
ATOM 669 C CA . SER A 1 82 ? 19.731 -10.863 -15.003 1.00 92.81 82 SER A CA 1
ATOM 670 C C . SER A 1 82 ? 18.509 -10.731 -14.088 1.00 92.81 82 SER A C 1
ATOM 672 O O . SER A 1 82 ? 18.447 -11.391 -13.050 1.00 92.81 82 SER A O 1
ATOM 674 N N . ASP A 1 83 ? 17.505 -9.959 -14.506 1.00 94.00 83 ASP A N 1
ATOM 675 C CA . ASP A 1 83 ? 16.264 -9.755 -13.757 1.00 94.00 83 ASP A CA 1
ATOM 676 C C . ASP A 1 83 ? 15.484 -11.064 -13.600 1.00 94.00 83 ASP A C 1
ATOM 678 O O . ASP A 1 83 ? 15.029 -11.382 -12.504 1.00 94.00 83 ASP A O 1
ATOM 682 N N . LEU A 1 84 ? 15.397 -11.887 -14.652 1.00 96.56 84 LEU A N 1
ATOM 683 C CA . LEU A 1 84 ? 14.776 -13.215 -14.579 1.00 96.56 84 LEU A CA 1
ATOM 684 C C . LEU A 1 84 ? 15.506 -14.144 -13.600 1.00 96.56 84 LEU A C 1
ATOM 686 O O . LEU A 1 84 ? 14.864 -14.870 -12.837 1.00 96.56 84 LEU A O 1
ATOM 690 N N . LYS A 1 85 ? 16.844 -14.116 -13.569 1.00 95.94 85 LYS A N 1
ATOM 691 C CA . LYS A 1 85 ? 17.631 -14.8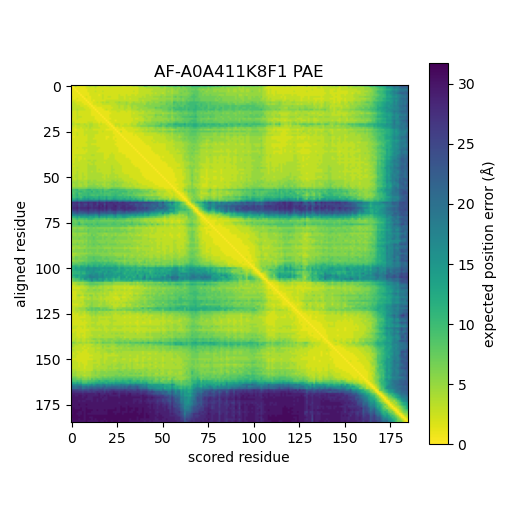72 -12.583 1.00 95.94 85 LYS A CA 1
ATOM 692 C C . LYS A 1 85 ? 17.354 -14.390 -11.153 1.00 95.94 85 LYS A C 1
ATOM 694 O O . LYS A 1 85 ? 17.208 -15.206 -10.242 1.00 95.94 85 LYS A O 1
ATOM 699 N N . MET A 1 86 ? 17.265 -13.080 -10.937 1.00 96.31 86 MET A N 1
ATOM 700 C CA . MET A 1 86 ? 16.931 -12.526 -9.622 1.00 96.31 86 MET A CA 1
ATOM 701 C C . MET A 1 86 ? 15.497 -12.870 -9.208 1.00 96.31 86 MET A C 1
ATOM 703 O O . MET A 1 86 ? 15.279 -13.302 -8.079 1.00 96.31 86 MET A O 1
ATOM 707 N N . LEU A 1 87 ? 14.536 -12.760 -10.127 1.00 97.12 87 LEU A N 1
ATOM 708 C CA . LEU A 1 87 ? 13.131 -13.083 -9.892 1.00 97.12 87 LEU A CA 1
ATOM 709 C C . LEU A 1 87 ? 12.936 -14.569 -9.569 1.00 97.12 87 LEU A C 1
ATOM 711 O O . LEU A 1 87 ? 12.225 -14.910 -8.627 1.00 97.12 87 LEU A O 1
ATOM 715 N N . THR A 1 88 ? 13.602 -15.463 -10.302 1.00 97.38 88 THR A N 1
ATOM 716 C CA . THR A 1 88 ? 13.577 -16.905 -10.003 1.00 97.38 88 THR A CA 1
ATOM 717 C C . THR A 1 88 ? 14.185 -17.204 -8.637 1.00 97.38 88 THR A C 1
ATOM 719 O O . THR A 1 88 ? 13.584 -17.940 -7.859 1.00 97.38 88 THR A O 1
ATOM 722 N N . THR A 1 89 ? 15.317 -16.581 -8.297 1.00 96.50 89 THR A N 1
ATOM 723 C CA . THR A 1 89 ? 15.930 -16.717 -6.965 1.00 96.50 89 THR A CA 1
ATOM 724 C C . THR A 1 89 ? 14.978 -16.234 -5.866 1.00 96.50 89 THR A C 1
ATOM 726 O O . THR A 1 89 ? 14.790 -16.930 -4.869 1.00 96.50 89 THR A O 1
ATOM 729 N N . LEU A 1 90 ? 14.321 -15.087 -6.064 1.00 94.81 90 LEU A N 1
ATOM 730 C CA . LEU A 1 90 ? 13.325 -14.549 -5.137 1.00 94.81 90 LEU A CA 1
ATOM 731 C C . LEU A 1 90 ? 12.156 -15.522 -4.938 1.00 94.81 90 LEU A C 1
ATOM 733 O O . LEU A 1 90 ? 11.798 -15.805 -3.798 1.00 94.81 90 LEU A O 1
ATOM 737 N N . PHE A 1 91 ? 11.582 -16.068 -6.016 1.00 95.00 91 PHE A N 1
ATOM 738 C CA . PHE A 1 91 ? 10.478 -17.025 -5.912 1.00 95.00 91 PHE A CA 1
ATOM 739 C C . PHE A 1 91 ? 10.881 -18.328 -5.224 1.00 95.00 91 PHE A C 1
ATOM 741 O O . PHE A 1 91 ? 10.082 -18.875 -4.469 1.00 95.00 91 PHE A O 1
ATOM 748 N N . VAL A 1 92 ? 12.111 -18.805 -5.426 1.00 94.44 92 VAL A N 1
ATOM 749 C CA . VAL A 1 92 ? 12.630 -19.971 -4.699 1.00 94.44 92 VAL A CA 1
ATOM 750 C C . VAL A 1 92 ? 12.715 -19.673 -3.202 1.00 94.44 92 VAL A C 1
ATOM 752 O O . VAL A 1 92 ? 12.214 -20.456 -2.398 1.00 94.44 92 VAL A O 1
ATOM 755 N N . VAL A 1 93 ? 13.279 -18.524 -2.815 1.00 92.00 93 VAL A N 1
ATOM 756 C CA . VAL A 1 93 ? 13.380 -18.120 -1.401 1.00 92.00 93 VAL A CA 1
ATOM 757 C C . VAL A 1 93 ? 11.995 -17.952 -0.771 1.00 92.00 93 VAL A C 1
ATOM 759 O O . VAL A 1 93 ? 11.750 -18.480 0.313 1.00 92.00 93 VAL A O 1
ATOM 762 N N . LEU A 1 94 ? 11.065 -17.280 -1.457 1.00 91.06 94 LEU A N 1
ATOM 763 C CA . LEU A 1 94 ? 9.684 -17.128 -0.992 1.00 91.06 94 LEU A CA 1
ATOM 764 C C . LEU A 1 94 ? 8.965 -18.478 -0.893 1.00 91.06 94 LEU A C 1
ATOM 766 O O . LEU A 1 94 ? 8.260 -18.717 0.081 1.00 91.06 94 LEU A O 1
ATOM 770 N N . GLY A 1 95 ? 9.170 -19.379 -1.855 1.00 91.38 95 GLY A N 1
ATOM 771 C CA . GLY A 1 95 ? 8.600 -20.724 -1.837 1.00 91.38 95 GLY A CA 1
ATOM 772 C C . GLY A 1 95 ? 9.076 -21.535 -0.632 1.00 91.38 95 GLY A C 1
ATOM 773 O O . GLY A 1 95 ? 8.256 -22.128 0.068 1.00 91.38 95 GLY A O 1
ATOM 774 N N . ILE A 1 96 ? 10.379 -21.503 -0.335 1.00 90.62 96 ILE A N 1
ATOM 775 C CA . ILE A 1 96 ? 10.954 -22.137 0.863 1.00 90.62 96 ILE A CA 1
ATOM 776 C C . ILE A 1 96 ? 10.358 -21.519 2.134 1.00 90.62 96 ILE A C 1
ATOM 778 O O . ILE A 1 96 ? 9.961 -22.241 3.045 1.00 90.62 96 ILE A O 1
ATOM 782 N N . GLN A 1 97 ? 10.246 -20.191 2.192 1.00 89.00 97 GLN A N 1
ATOM 783 C CA . GLN A 1 97 ? 9.680 -19.496 3.345 1.00 89.00 97 GLN A CA 1
ATOM 784 C C . GLN A 1 97 ? 8.203 -19.849 3.579 1.00 89.00 97 GLN A C 1
ATOM 786 O O . GLN A 1 97 ? 7.817 -20.083 4.719 1.00 89.00 97 GLN A O 1
ATOM 791 N N . LEU A 1 98 ? 7.379 -19.901 2.529 1.00 86.88 98 LEU A N 1
ATOM 792 C CA . LEU A 1 98 ? 5.949 -20.213 2.642 1.00 86.88 98 LEU A CA 1
ATOM 793 C C . LEU A 1 98 ? 5.694 -21.674 3.032 1.00 86.88 98 LEU A C 1
ATOM 795 O O . LEU A 1 98 ? 4.716 -21.958 3.716 1.00 86.88 98 LEU A O 1
ATOM 799 N N . THR A 1 99 ? 6.557 -22.595 2.596 1.00 86.44 99 THR A N 1
ATOM 800 C CA . THR A 1 99 ? 6.388 -24.037 2.840 1.00 86.44 99 THR A CA 1
ATOM 801 C C . THR A 1 99 ? 7.003 -24.502 4.156 1.00 86.44 99 THR A C 1
ATOM 803 O O . THR A 1 99 ? 6.391 -25.306 4.853 1.00 86.44 99 THR A O 1
ATOM 806 N N . TYR A 1 100 ? 8.185 -23.995 4.515 1.00 85.19 100 TYR A N 1
ATOM 807 C CA . TYR A 1 100 ? 8.938 -24.450 5.690 1.00 85.19 100 TYR A CA 1
ATOM 808 C C . TYR A 1 100 ? 9.020 -23.414 6.819 1.00 85.19 100 TYR A C 1
ATOM 810 O O . TYR A 1 100 ? 9.435 -23.763 7.921 1.00 85.19 100 TYR A O 1
ATOM 818 N N . GLY A 1 101 ? 8.648 -22.150 6.582 1.00 81.38 101 GLY A N 1
ATOM 819 C CA . GLY A 1 101 ? 8.590 -21.124 7.631 1.00 81.38 101 GLY A CA 1
ATOM 820 C C . GLY A 1 101 ? 9.941 -20.781 8.267 1.00 81.38 101 GLY A C 1
ATOM 821 O O . GLY A 1 101 ? 9.987 -20.506 9.462 1.00 81.38 101 GLY A O 1
ATOM 822 N N . VAL A 1 102 ? 11.033 -20.807 7.492 1.00 79.31 102 VAL A N 1
ATOM 823 C CA . VAL A 1 102 ? 12.422 -20.729 7.995 1.00 79.31 102 VAL A CA 1
ATOM 824 C C . VAL A 1 102 ? 12.711 -19.442 8.784 1.00 79.31 102 VAL A C 1
ATOM 826 O O . VAL A 1 102 ? 13.464 -19.471 9.754 1.00 79.31 102 VAL A O 1
ATOM 829 N N . ILE A 1 103 ? 12.117 -18.312 8.389 1.00 78.38 103 ILE A N 1
ATOM 830 C CA . ILE A 1 103 ? 12.315 -17.002 9.022 1.00 78.38 103 ILE A CA 1
ATOM 831 C C . ILE A 1 103 ? 11.035 -16.573 9.752 1.00 78.38 103 ILE A C 1
ATOM 833 O O . ILE A 1 103 ? 9.979 -16.492 9.119 1.00 78.38 103 ILE A O 1
ATOM 837 N N . PRO A 1 104 ? 11.100 -16.197 11.043 1.00 70.81 104 PRO A N 1
ATOM 838 C CA . PRO A 1 104 ? 9.901 -15.847 11.793 1.00 70.81 104 PRO A CA 1
ATOM 839 C C . PRO A 1 104 ? 9.269 -14.497 11.421 1.00 70.81 104 PRO A C 1
ATOM 841 O O . PRO A 1 104 ? 8.123 -14.213 11.745 1.00 70.81 104 PRO A O 1
ATOM 844 N N . LEU A 1 105 ? 10.003 -13.659 10.687 1.00 63.56 105 LEU A N 1
ATOM 845 C CA . LEU A 1 105 ? 9.600 -12.298 10.322 1.00 63.56 105 LEU A CA 1
ATOM 846 C C . LEU A 1 105 ? 8.373 -12.226 9.398 1.00 63.56 105 LEU A C 1
ATOM 848 O O . LEU A 1 105 ? 7.711 -11.195 9.356 1.00 63.56 105 LEU A O 1
ATOM 852 N N . PHE A 1 106 ? 8.072 -13.294 8.654 1.00 65.44 106 PHE A N 1
ATOM 853 C CA . PHE A 1 106 ? 6.960 -13.318 7.695 1.00 65.44 106 PHE A CA 1
ATOM 854 C C . PHE A 1 106 ? 5.707 -14.020 8.218 1.00 65.44 106 PHE A C 1
ATOM 856 O O . PHE A 1 106 ? 4.747 -14.194 7.468 1.00 65.44 106 PHE A O 1
ATOM 863 N N . GLN A 1 107 ? 5.708 -14.458 9.475 1.00 70.81 107 GLN A N 1
ATOM 864 C CA . GLN A 1 107 ? 4.553 -15.133 10.048 1.00 70.81 107 GLN A CA 1
ATOM 865 C C . GLN A 1 107 ? 3.504 -14.098 10.449 1.00 70.81 107 GLN A C 1
ATOM 867 O O . GLN A 1 107 ? 3.809 -13.082 11.074 1.00 70.81 107 GLN A O 1
ATOM 872 N N . GLY A 1 108 ? 2.263 -14.341 10.027 1.00 74.19 108 GLY A N 1
ATOM 873 C CA . GLY A 1 108 ? 1.124 -13.549 10.472 1.00 74.19 108 GLY A CA 1
ATOM 874 C C . GLY A 1 108 ? 0.887 -13.731 11.969 1.00 74.19 108 GLY A C 1
ATOM 875 O O . GLY A 1 108 ? 1.255 -14.756 12.543 1.00 74.19 108 GLY A O 1
ATOM 876 N N . ASP A 1 109 ? 0.258 -12.737 12.588 1.00 85.38 109 ASP A N 1
ATOM 877 C CA . ASP A 1 109 ? -0.140 -12.818 13.990 1.00 85.38 109 ASP A CA 1
ATOM 878 C C . ASP A 1 109 ? -1.168 -13.950 14.185 1.00 85.38 109 ASP A C 1
ATOM 880 O O . ASP A 1 109 ? -2.177 -14.012 13.471 1.00 85.38 109 ASP A O 1
ATOM 884 N N . CYS A 1 110 ? -0.913 -14.843 15.147 1.00 86.75 110 CYS A N 1
ATOM 885 C CA . CYS A 1 110 ? -1.803 -15.949 15.497 1.00 86.75 110 CYS A CA 1
ATOM 886 C C . CYS A 1 110 ? -3.209 -15.453 15.862 1.00 86.75 110 CYS A C 1
ATOM 888 O O . CYS A 1 110 ? -4.191 -16.132 15.554 1.00 86.75 110 CYS A O 1
ATOM 890 N N . ASP A 1 111 ? -3.327 -14.256 16.444 1.00 89.56 111 ASP A N 1
ATOM 891 C CA . ASP A 1 111 ? -4.611 -13.671 16.838 1.00 89.56 111 ASP A CA 1
ATOM 892 C C . ASP A 1 111 ? -5.531 -13.409 15.630 1.00 89.56 111 ASP A C 1
ATOM 894 O O . ASP A 1 111 ? -6.754 -13.393 15.775 1.00 89.56 111 ASP A O 1
ATOM 898 N N . ASN A 1 112 ? -4.980 -13.285 14.414 1.00 91.19 112 ASN A N 1
ATOM 899 C CA . ASN A 1 112 ? -5.764 -13.086 13.190 1.00 91.19 112 ASN A CA 1
ATOM 900 C C . ASN A 1 112 ? -6.438 -14.376 12.674 1.00 91.19 112 ASN A C 1
ATOM 902 O O . ASN A 1 112 ? -7.185 -14.336 11.698 1.00 91.19 112 ASN A O 1
ATOM 906 N N . SER A 1 113 ? -6.182 -15.521 13.320 1.00 90.69 113 SER A N 1
ATOM 907 C CA . SER A 1 113 ? -6.909 -16.778 13.084 1.00 90.69 113 SER A CA 1
ATOM 908 C C . SER A 1 113 ? -8.187 -16.908 13.926 1.00 90.69 113 SER A C 1
ATOM 910 O O . SER A 1 113 ? -8.993 -17.810 13.698 1.00 90.69 113 SER A O 1
ATOM 912 N N . ILE A 1 114 ? -8.396 -15.998 14.882 1.00 92.94 114 ILE A N 1
ATOM 913 C CA . ILE A 1 114 ? -9.568 -15.957 15.758 1.00 92.94 114 ILE A CA 1
ATOM 914 C C . ILE A 1 114 ? -10.637 -15.058 15.121 1.00 92.94 114 ILE A C 1
ATOM 916 O O . ILE A 1 114 ? -10.334 -14.008 14.553 1.00 92.94 114 ILE A O 1
ATOM 920 N N . VAL A 1 115 ? -11.911 -15.453 15.222 1.00 93.50 115 VAL A N 1
ATOM 921 C CA . VAL A 1 115 ? -13.035 -14.641 14.723 1.00 93.50 115 VAL A CA 1
ATOM 922 C C . VAL A 1 115 ? -13.078 -13.296 15.453 1.00 93.50 115 VAL A C 1
ATOM 924 O O . VAL A 1 115 ? -12.896 -13.222 16.669 1.00 93.50 115 VAL A O 1
ATOM 927 N N . SER A 1 116 ? -13.341 -12.222 14.710 1.00 91.12 116 SER A N 1
ATOM 928 C CA . SER A 1 116 ? -13.350 -10.868 15.256 1.00 91.12 116 SER A CA 1
ATOM 929 C C . SER A 1 116 ? -14.418 -10.684 16.344 1.00 91.12 116 SER A C 1
ATOM 931 O O . SER A 1 116 ? -15.589 -11.013 16.164 1.00 91.12 116 SER A O 1
ATOM 933 N N . ASN A 1 117 ? -14.012 -10.104 17.477 1.00 93.81 117 ASN A N 1
ATOM 934 C CA . ASN A 1 117 ? -14.902 -9.731 18.576 1.00 93.81 117 ASN A CA 1
ATOM 935 C C . ASN A 1 117 ? -14.830 -8.209 18.816 1.00 93.81 117 ASN A C 1
ATOM 937 O O . ASN A 1 117 ? -13.817 -7.724 19.319 1.00 93.81 117 ASN A O 1
ATOM 941 N N . PRO A 1 118 ? -15.884 -7.432 18.501 1.00 91.31 118 PRO A N 1
ATOM 942 C CA . PRO A 1 118 ? -15.886 -5.980 18.704 1.00 91.31 118 PRO A CA 1
ATOM 943 C C . PRO A 1 118 ? -15.746 -5.538 20.168 1.00 91.31 118 PRO A C 1
ATOM 945 O O . PRO A 1 118 ? -15.360 -4.399 20.421 1.00 91.31 118 PRO A O 1
ATOM 948 N N . LEU A 1 119 ? -16.081 -6.411 21.123 1.00 93.88 119 LEU A N 1
ATOM 949 C CA . LEU A 1 119 ? -16.082 -6.105 22.556 1.00 93.88 119 LEU A CA 1
ATOM 950 C C . LEU A 1 119 ? -14.757 -6.443 23.246 1.00 93.88 119 LEU A C 1
ATOM 952 O O . LEU A 1 119 ? -14.553 -6.050 24.393 1.00 93.88 119 LEU A O 1
ATOM 956 N N . GLN A 1 120 ? -13.863 -7.169 22.573 1.00 93.56 120 GLN A N 1
ATOM 957 C CA . GLN A 1 120 ? -12.626 -7.656 23.166 1.00 93.56 120 GLN A CA 1
ATOM 958 C C . GLN A 1 120 ? -11.444 -7.410 22.235 1.00 93.56 120 GLN A C 1
ATOM 960 O O . GLN A 1 120 ? -11.357 -7.966 21.143 1.00 93.56 120 GLN A O 1
ATOM 965 N N . THR A 1 121 ? -10.488 -6.611 22.702 1.00 91.94 121 THR A N 1
ATOM 966 C CA . THR A 1 121 ? -9.178 -6.500 22.062 1.00 91.94 121 THR A CA 1
ATOM 967 C C . THR A 1 121 ? -8.265 -7.624 22.557 1.00 91.94 121 THR A C 1
ATOM 969 O O . THR A 1 121 ? -8.204 -7.833 23.774 1.00 91.94 121 THR A O 1
ATOM 972 N N . PRO A 1 122 ? -7.530 -8.318 21.672 1.00 91.94 122 PRO A N 1
ATOM 973 C CA . PRO A 1 122 ? -6.515 -9.280 22.092 1.00 91.94 122 PRO A CA 1
ATOM 974 C C . PRO A 1 122 ? -5.451 -8.639 22.992 1.00 91.94 122 PRO A C 1
ATOM 976 O O . PRO A 1 122 ? -5.161 -7.444 22.872 1.00 91.94 122 PRO A O 1
ATOM 979 N N . LEU A 1 123 ? -4.867 -9.434 23.894 1.00 89.94 123 LEU A N 1
ATOM 980 C CA . LEU A 1 123 ? -3.882 -8.952 24.871 1.00 89.94 123 LEU A CA 1
ATOM 981 C C . LEU A 1 123 ? -2.582 -8.478 24.205 1.00 89.94 123 LEU A C 1
ATOM 983 O O . LEU A 1 123 ? -1.986 -7.506 24.664 1.00 89.94 123 LEU A O 1
ATOM 987 N N . HIS A 1 124 ? -2.158 -9.136 23.124 1.00 88.69 124 HIS A N 1
ATOM 988 C CA . HIS A 1 124 ? -0.909 -8.847 22.423 1.00 88.69 124 HIS A CA 1
ATOM 989 C C . HIS A 1 124 ? -1.170 -8.315 21.003 1.00 88.69 124 HIS A C 1
ATOM 991 O O . HIS A 1 124 ? -0.687 -8.853 20.016 1.00 88.69 124 HIS A O 1
ATOM 997 N N . ILE A 1 125 ? -1.937 -7.225 20.891 1.00 90.56 125 ILE A N 1
ATOM 998 C CA . ILE A 1 125 ? -2.223 -6.608 19.589 1.00 90.56 125 ILE A CA 1
ATOM 999 C C . ILE A 1 125 ? -0.990 -5.891 19.012 1.00 90.56 125 ILE A C 1
ATOM 1001 O O . ILE A 1 125 ? -0.552 -4.852 19.519 1.00 90.56 125 ILE A O 1
ATOM 1005 N N . VAL A 1 126 ? -0.458 -6.415 17.908 1.00 89.56 126 VAL A N 1
ATOM 1006 C CA . VAL A 1 126 ? 0.688 -5.848 17.182 1.00 89.56 126 VAL A CA 1
ATOM 1007 C C . VAL A 1 126 ? 0.299 -5.641 15.712 1.00 89.56 126 VAL A C 1
ATOM 1009 O O . VAL A 1 126 ? -0.429 -6.457 15.151 1.00 89.56 126 VAL A O 1
ATOM 1012 N N . PRO A 1 127 ? 0.689 -4.522 15.073 1.00 91.50 127 PRO A N 1
ATOM 1013 C CA . PRO A 1 127 ? 0.452 -4.348 13.645 1.00 91.50 127 PRO A CA 1
ATOM 1014 C C . PRO A 1 127 ? 1.388 -5.238 12.824 1.00 91.50 127 PRO A C 1
ATOM 1016 O O . PRO A 1 127 ? 2.403 -5.734 13.309 1.00 91.50 127 PRO A O 1
ATOM 1019 N N . GLU A 1 128 ? 1.083 -5.379 11.543 1.00 90.62 128 GLU A N 1
ATOM 1020 C CA . GLU A 1 128 ? 1.922 -6.108 10.606 1.00 90.62 128 GLU A CA 1
ATOM 1021 C C . GLU A 1 128 ? 3.336 -5.504 10.543 1.00 90.62 128 GLU A C 1
ATOM 1023 O O . GLU A 1 128 ? 3.530 -4.293 10.689 1.00 90.62 128 GLU A O 1
ATOM 1028 N N . TRP A 1 129 ? 4.345 -6.351 10.314 1.00 89.12 129 TRP A N 1
ATOM 1029 C CA . TRP A 1 129 ? 5.761 -5.988 10.458 1.00 89.12 129 TRP A CA 1
ATOM 1030 C C . TRP A 1 129 ? 6.177 -4.768 9.621 1.00 89.12 129 TRP A C 1
ATOM 1032 O O . TRP A 1 129 ? 6.954 -3.933 10.083 1.00 89.12 129 TRP A O 1
ATOM 1042 N N . TYR A 1 130 ? 5.611 -4.612 8.422 1.00 90.31 130 TYR A N 1
ATOM 1043 C CA . TYR A 1 130 ? 5.878 -3.484 7.524 1.00 90.31 130 TYR A CA 1
ATOM 1044 C C . TYR A 1 130 ? 5.261 -2.156 8.005 1.00 90.31 130 TYR A C 1
ATOM 1046 O O . TYR A 1 130 ? 5.599 -1.098 7.478 1.00 90.31 130 TYR A O 1
ATOM 1054 N N . LEU A 1 131 ? 4.383 -2.182 9.014 1.00 92.38 131 LEU A N 1
ATOM 1055 C CA . LEU A 1 131 ? 3.800 -0.997 9.652 1.00 92.38 131 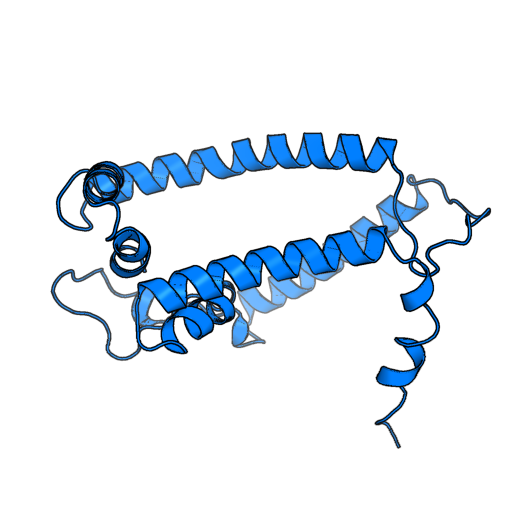LEU A CA 1
ATOM 1056 C C . LEU A 1 131 ? 4.462 -0.640 10.990 1.00 92.38 131 LEU A C 1
ATOM 1058 O O . LEU A 1 131 ? 4.178 0.432 11.532 1.00 92.38 131 LEU A O 1
ATOM 1062 N N . LEU A 1 132 ? 5.352 -1.484 11.530 1.00 91.88 132 LEU A N 1
ATOM 1063 C CA . LEU A 1 132 ? 5.937 -1.296 12.864 1.00 91.88 132 LEU A CA 1
ATOM 1064 C C . LEU A 1 132 ? 6.688 0.030 13.012 1.00 91.88 132 LEU A C 1
ATOM 1066 O O . LEU A 1 132 ? 6.559 0.683 14.045 1.00 91.88 132 LEU A O 1
ATOM 1070 N N . THR A 1 133 ? 7.422 0.469 11.987 1.00 91.75 133 THR A N 1
ATOM 1071 C CA . THR A 1 133 ? 8.147 1.750 12.019 1.00 91.75 133 THR A CA 1
ATOM 1072 C C . THR A 1 133 ? 7.194 2.932 12.207 1.00 91.75 133 THR A C 1
ATOM 1074 O O . THR A 1 133 ? 7.428 3.792 13.053 1.00 91.75 133 THR A O 1
ATOM 1077 N N . PHE A 1 134 ? 6.077 2.954 11.478 1.00 91.62 134 PHE A N 1
ATOM 1078 C CA . PHE A 1 134 ? 5.074 4.016 11.590 1.00 91.62 134 PHE A CA 1
ATOM 1079 C C . PHE A 1 134 ? 4.305 3.923 12.907 1.00 91.62 134 PHE A C 1
ATOM 1081 O O . PHE A 1 134 ? 4.093 4.925 13.588 1.00 91.62 134 PHE A O 1
ATOM 1088 N N . TYR A 1 135 ? 3.961 2.711 13.334 1.00 93.06 135 TYR A N 1
ATOM 1089 C CA . TYR A 1 135 ? 3.332 2.485 14.628 1.00 93.06 135 TYR A CA 1
ATOM 1090 C C . TYR A 1 135 ? 4.203 2.952 15.802 1.00 93.06 135 TYR A C 1
ATOM 1092 O O . TYR A 1 135 ? 3.696 3.572 16.738 1.00 93.06 135 TYR A O 1
ATOM 1100 N N . ALA A 1 136 ? 5.517 2.722 15.732 1.00 92.44 136 ALA A N 1
ATOM 1101 C CA . ALA A 1 136 ? 6.463 3.210 16.726 1.00 92.44 136 ALA A CA 1
ATOM 1102 C C . ALA A 1 136 ? 6.444 4.743 16.810 1.00 92.44 136 ALA A C 1
ATOM 1104 O O . ALA A 1 136 ? 6.404 5.277 17.916 1.00 92.44 136 ALA A O 1
ATOM 1105 N N . THR A 1 137 ? 6.373 5.458 15.676 1.00 92.88 137 THR A N 1
ATOM 1106 C CA . THR A 1 137 ? 6.251 6.930 15.700 1.00 92.88 137 THR A CA 1
ATOM 1107 C C . THR A 1 137 ? 4.970 7.409 16.380 1.00 92.88 137 THR A C 1
ATOM 1109 O O . THR A 1 137 ? 5.015 8.361 17.154 1.00 92.88 137 THR A O 1
ATOM 1112 N N . LEU A 1 138 ? 3.844 6.717 16.174 1.00 92.25 138 LEU A N 1
ATOM 1113 C CA . LEU A 1 138 ? 2.574 7.053 16.824 1.00 92.25 138 LEU A CA 1
ATOM 1114 C C . LEU A 1 138 ? 2.619 6.841 18.344 1.00 92.25 138 LEU A C 1
ATOM 1116 O O . LEU A 1 138 ? 1.988 7.598 19.076 1.00 92.25 138 LEU A O 1
ATOM 1120 N N . LYS A 1 139 ? 3.350 5.823 18.818 1.00 91.50 139 LYS A N 1
ATOM 1121 C CA . LYS A 1 139 ? 3.5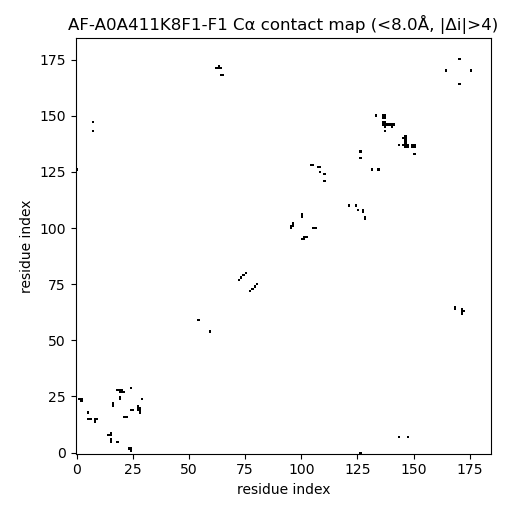17 5.518 20.250 1.00 91.50 139 LYS A CA 1
ATOM 1122 C C . LYS A 1 139 ? 4.583 6.356 20.949 1.00 91.50 139 LYS A C 1
ATOM 1124 O O . LYS A 1 139 ? 4.527 6.496 22.167 1.00 91.50 139 LYS A O 1
ATOM 1129 N N . LEU A 1 140 ? 5.561 6.868 20.205 1.00 94.44 140 LEU A N 1
ATOM 1130 C CA . LEU A 1 140 ? 6.678 7.627 20.764 1.00 94.44 140 LEU A CA 1
ATOM 1131 C C . LEU A 1 140 ? 6.226 8.967 21.352 1.00 94.44 140 LEU A C 1
ATOM 1133 O O . LEU A 1 140 ? 6.796 9.431 22.337 1.00 94.44 140 LEU A O 1
ATOM 1137 N N . PHE A 1 141 ? 5.197 9.581 20.768 1.00 93.38 141 PHE A N 1
ATOM 1138 C CA . PHE A 1 141 ? 4.684 10.863 21.228 1.00 93.38 141 PHE A CA 1
ATOM 1139 C C . PHE A 1 141 ? 3.440 10.712 22.116 1.00 93.38 141 PHE A C 1
ATOM 1141 O O . PHE A 1 141 ? 2.566 9.893 21.830 1.00 93.38 141 PHE A O 1
ATOM 1148 N N . PRO A 1 142 ? 3.298 11.543 23.166 1.00 90.94 142 PRO A N 1
ATOM 1149 C CA . PRO A 1 142 ? 2.201 11.422 24.125 1.00 90.94 142 PRO A CA 1
ATOM 1150 C C . PRO A 1 142 ? 0.839 11.854 23.562 1.00 90.94 142 PRO A C 1
ATOM 1152 O O . PRO A 1 142 ? -0.195 11.458 24.098 1.00 90.94 142 PRO A O 1
ATOM 1155 N N . SER A 1 143 ? 0.801 12.671 22.500 1.00 91.31 143 SER A N 1
ATOM 1156 C CA . SER A 1 143 ? -0.456 13.125 21.894 1.00 91.31 143 SER A CA 1
ATOM 1157 C C . SER A 1 143 ? -0.699 12.475 20.532 1.00 91.31 143 SER A C 1
ATOM 1159 O O . SER A 1 143 ? 0.200 12.399 19.696 1.00 91.31 143 SER A O 1
ATOM 1161 N N . LYS A 1 144 ? -1.951 12.065 20.274 1.00 87.94 144 LYS A N 1
ATOM 1162 C CA . LYS A 1 144 ? -2.351 11.418 19.009 1.00 87.94 144 LYS A CA 1
ATOM 1163 C C . LYS A 1 144 ? -2.001 12.268 17.783 1.00 87.94 144 LYS A C 1
ATOM 1165 O O . LYS A 1 144 ? -1.535 11.735 16.781 1.00 87.94 144 LYS A O 1
ATOM 1170 N N . LEU A 1 145 ? -2.205 13.585 17.877 1.00 91.19 145 LEU A N 1
ATOM 1171 C CA . LEU A 1 145 ? -1.903 14.515 16.790 1.00 91.19 145 LEU A CA 1
ATOM 1172 C C . LEU A 1 145 ? -0.399 14.643 16.538 1.00 91.19 145 LEU A C 1
ATOM 1174 O O . LEU A 1 145 ? 0.017 14.602 15.386 1.00 91.19 145 LEU A O 1
ATOM 1178 N N . SER A 1 146 ? 0.418 14.784 17.589 1.00 92.50 146 SER A N 1
ATOM 1179 C CA . SER A 1 146 ? 1.874 14.906 17.417 1.00 92.50 146 SER A CA 1
ATOM 1180 C C . SER A 1 146 ? 2.483 13.630 16.845 1.00 92.50 146 SER A C 1
ATOM 1182 O O . SER A 1 146 ? 3.303 13.721 15.938 1.00 92.50 146 SER A O 1
ATOM 1184 N N . GLY A 1 147 ? 2.009 12.456 17.277 1.00 93.81 147 GLY A N 1
ATOM 1185 C CA . GLY A 1 147 ? 2.382 11.180 16.670 1.00 93.81 147 GLY A CA 1
ATOM 1186 C C . GLY A 1 147 ? 2.018 11.117 15.185 1.00 93.81 147 GLY A C 1
ATOM 1187 O O . GLY A 1 147 ? 2.848 10.726 14.368 1.00 93.81 147 GLY A O 1
ATOM 1188 N N . LEU A 1 148 ? 0.805 11.547 14.811 1.00 93.31 148 LEU A N 1
ATOM 1189 C CA . LEU A 1 148 ? 0.364 11.567 13.411 1.00 93.31 148 LEU A CA 1
ATOM 1190 C C . LEU A 1 148 ? 1.209 12.522 12.551 1.00 93.31 148 LEU A C 1
ATOM 1192 O O . LEU A 1 148 ? 1.616 12.160 11.448 1.00 93.31 148 LEU A O 1
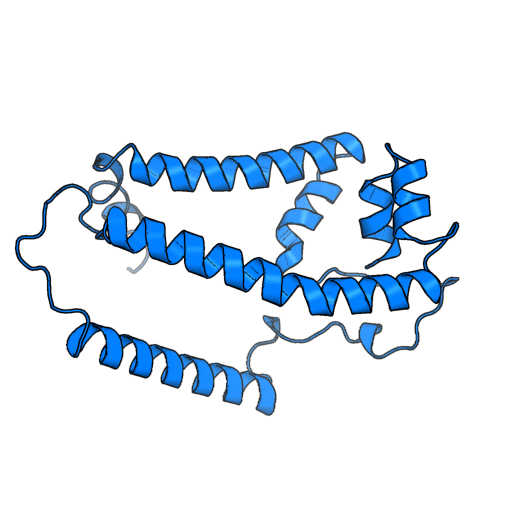ATOM 1196 N N . ILE A 1 149 ? 1.506 13.719 13.065 1.00 94.19 149 ILE A N 1
ATOM 1197 C CA . ILE A 1 149 ? 2.377 14.693 12.395 1.00 94.19 149 ILE A CA 1
ATOM 1198 C C . ILE A 1 149 ? 3.793 14.128 12.250 1.00 94.19 149 ILE A C 1
ATOM 1200 O O . ILE A 1 149 ? 4.377 14.237 11.176 1.00 94.19 149 ILE A O 1
ATOM 1204 N N . ALA A 1 150 ? 4.333 13.486 13.287 1.00 95.19 150 ALA A N 1
ATOM 1205 C CA . ALA A 1 150 ? 5.657 12.875 13.243 1.00 95.19 150 ALA A CA 1
ATOM 1206 C C . ALA A 1 150 ? 5.734 11.723 12.231 1.00 95.19 150 ALA A C 1
ATOM 1208 O O . ALA A 1 150 ? 6.707 11.628 11.487 1.00 95.19 150 ALA A O 1
ATOM 1209 N N . MET A 1 151 ? 4.695 10.888 12.149 1.00 94.88 151 MET A N 1
ATOM 1210 C CA . MET A 1 151 ? 4.580 9.840 11.133 1.00 94.88 151 MET A CA 1
ATOM 1211 C C . MET A 1 151 ? 4.586 10.438 9.716 1.00 94.88 151 MET A C 1
ATOM 1213 O O . MET A 1 151 ? 5.318 9.964 8.847 1.00 94.88 151 MET A O 1
ATOM 1217 N N . GLY A 1 152 ? 3.817 11.509 9.490 1.00 94.31 152 GLY A N 1
ATOM 1218 C CA . GLY A 1 152 ? 3.804 12.239 8.218 1.00 94.31 152 GLY A CA 1
ATOM 1219 C C . GLY A 1 152 ? 5.151 12.889 7.891 1.00 94.31 152 GLY A C 1
ATOM 1220 O O . GLY A 1 152 ? 5.620 12.800 6.760 1.00 94.31 152 GLY A O 1
ATOM 1221 N N . ALA A 1 153 ? 5.819 13.475 8.886 1.00 94.94 153 ALA A N 1
ATOM 1222 C CA . ALA A 1 153 ? 7.152 14.049 8.736 1.00 94.94 153 ALA A CA 1
ATOM 1223 C C . ALA A 1 153 ? 8.212 12.983 8.416 1.00 94.94 153 ALA A C 1
ATOM 1225 O O . ALA A 1 153 ? 9.114 13.252 7.628 1.00 94.94 153 ALA A O 1
ATOM 1226 N N . LEU A 1 154 ? 8.092 11.772 8.972 1.00 94.38 154 LEU A N 1
ATOM 1227 C CA . LEU A 1 154 ? 8.960 10.641 8.636 1.00 94.38 154 LEU A CA 1
ATOM 1228 C C . LEU A 1 154 ? 8.750 10.183 7.187 1.00 94.38 154 LEU A C 1
ATOM 1230 O O . LEU A 1 154 ? 9.719 9.939 6.475 1.00 94.38 154 LEU A O 1
ATOM 1234 N N . LEU A 1 155 ? 7.502 10.105 6.718 1.00 93.31 155 LEU A N 1
ATOM 1235 C CA . LEU A 1 155 ? 7.221 9.817 5.307 1.00 93.31 155 LEU A CA 1
ATOM 1236 C C . LEU A 1 155 ? 7.791 10.906 4.389 1.00 93.31 155 LEU A C 1
ATOM 1238 O O . LEU A 1 155 ? 8.447 10.595 3.397 1.00 93.31 155 LEU A O 1
ATOM 1242 N N . GLN A 1 156 ? 7.602 12.177 4.746 1.00 93.50 156 GLN A N 1
ATOM 1243 C CA . GLN A 1 156 ? 8.134 13.299 3.976 1.00 93.50 156 GLN A CA 1
ATOM 1244 C C . GLN A 1 156 ? 9.666 13.313 3.967 1.00 93.50 156 GLN A C 1
ATOM 1246 O O . GLN A 1 156 ? 10.269 13.581 2.931 1.00 93.50 156 GLN A O 1
ATOM 1251 N N . SER A 1 157 ? 10.318 13.009 5.091 1.00 91.00 157 SER A N 1
ATOM 1252 C CA . SER A 1 157 ? 11.779 12.972 5.154 1.00 91.00 157 SER A CA 1
ATOM 1253 C C . SER A 1 157 ? 12.354 11.845 4.299 1.00 91.00 157 SER A C 1
ATOM 1255 O O . SER A 1 157 ? 13.370 12.060 3.646 1.00 91.00 157 SER A O 1
ATOM 1257 N N . LEU A 1 158 ? 11.686 10.687 4.210 1.00 88.62 158 LEU A N 1
ATOM 1258 C CA . LEU A 1 158 ? 12.068 9.618 3.281 1.00 88.62 158 LEU A CA 1
ATOM 1259 C C . LEU A 1 158 ? 12.010 10.088 1.822 1.00 88.62 158 LEU A C 1
ATOM 1261 O O . LEU A 1 158 ? 12.952 9.835 1.072 1.00 88.62 158 LEU A O 1
ATOM 1265 N N . ILE A 1 159 ? 10.955 10.814 1.435 1.00 89.12 159 ILE A N 1
ATOM 1266 C CA . ILE A 1 159 ? 10.834 11.398 0.089 1.00 89.12 159 ILE A CA 1
ATOM 1267 C C . ILE A 1 159 ? 11.987 12.376 -0.168 1.00 89.12 159 ILE A C 1
ATOM 1269 O O . ILE A 1 159 ? 12.696 12.244 -1.164 1.00 89.12 159 ILE A O 1
ATOM 1273 N N . LEU A 1 160 ? 12.241 13.295 0.768 1.00 86.69 160 LEU A N 1
ATOM 1274 C CA . LEU A 1 160 ? 13.322 14.277 0.647 1.00 86.69 160 LEU A CA 1
ATOM 1275 C C . LEU A 1 160 ? 14.708 13.621 0.580 1.00 86.69 160 LEU A C 1
ATOM 1277 O O . LEU A 1 160 ? 15.560 14.072 -0.181 1.00 86.69 160 LEU A O 1
ATOM 1281 N N . ILE A 1 161 ? 14.951 12.540 1.329 1.00 84.62 161 ILE A N 1
ATOM 1282 C CA . ILE A 1 161 ? 16.206 11.777 1.247 1.00 84.62 161 ILE A CA 1
ATOM 1283 C C . ILE A 1 161 ? 16.371 11.181 -0.152 1.00 84.62 161 ILE A C 1
ATOM 1285 O O . ILE A 1 161 ? 17.462 11.259 -0.718 1.00 84.62 161 ILE A O 1
ATOM 1289 N N . VAL A 1 162 ? 15.316 10.607 -0.731 1.00 79.69 162 VAL A N 1
ATOM 1290 C CA . VAL A 1 162 ? 15.367 10.048 -2.090 1.00 79.69 162 VAL A CA 1
ATOM 1291 C C . VAL A 1 162 ? 15.639 11.145 -3.123 1.00 79.69 162 VAL A C 1
ATOM 1293 O O . VAL A 1 162 ? 16.542 10.987 -3.942 1.00 79.69 162 VAL A O 1
ATOM 1296 N N . GLU A 1 163 ? 14.947 12.281 -3.045 1.00 74.88 163 GLU A N 1
ATOM 1297 C CA . GLU A 1 163 ? 15.172 13.419 -3.947 1.00 74.88 163 GLU A CA 1
ATOM 1298 C C . GLU A 1 163 ? 16.563 14.049 -3.771 1.00 74.88 163 GLU A C 1
ATOM 1300 O O . GLU A 1 163 ? 17.210 14.419 -4.749 1.00 74.88 163 GLU A O 1
ATOM 1305 N N . SER A 1 164 ? 17.096 14.100 -2.546 1.00 70.00 164 SER A N 1
ATOM 1306 C CA . SER A 1 164 ? 18.444 14.625 -2.282 1.00 70.00 164 SER A CA 1
ATOM 1307 C C . SER A 1 164 ? 19.550 13.832 -2.993 1.00 70.00 164 SER A C 1
ATOM 1309 O O . SER A 1 164 ? 20.568 14.410 -3.390 1.00 70.00 164 SER A O 1
ATOM 1311 N N . ARG A 1 165 ? 19.336 12.526 -3.229 1.00 62.53 165 ARG A N 1
ATOM 1312 C CA . ARG A 1 165 ? 20.244 11.691 -4.035 1.00 62.53 165 ARG A CA 1
ATOM 1313 C C . ARG A 1 165 ? 20.230 12.086 -5.509 1.00 62.53 165 ARG A C 1
ATOM 1315 O O . ARG A 1 165 ? 21.242 11.915 -6.177 1.00 62.53 165 ARG A O 1
ATOM 1322 N N . ALA A 1 166 ? 19.120 12.629 -6.009 1.00 60.16 166 ALA A N 1
ATOM 1323 C CA . ALA A 1 166 ? 19.048 13.172 -7.362 1.00 60.16 166 ALA A CA 1
ATOM 1324 C C . ALA A 1 166 ? 19.759 14.535 -7.479 1.00 60.16 166 ALA A C 1
ATOM 1326 O O . ALA A 1 166 ? 20.247 14.876 -8.551 1.00 60.16 166 ALA A O 1
ATOM 1327 N N . LEU A 1 167 ? 19.847 15.301 -6.382 1.00 55.56 167 LEU A N 1
ATOM 1328 C CA . LEU A 1 167 ? 20.426 16.652 -6.361 1.00 55.56 167 LEU A CA 1
ATOM 1329 C C . LEU A 1 167 ? 21.934 16.698 -6.062 1.00 55.56 167 LEU A C 1
ATOM 1331 O O . LEU A 1 167 ? 22.586 17.682 -6.407 1.00 55.56 167 LEU A O 1
ATOM 1335 N N . SER A 1 168 ? 22.512 15.669 -5.431 1.00 52.16 168 SER A N 1
ATOM 1336 C CA . SER A 1 168 ? 23.940 15.644 -5.080 1.00 52.16 168 SER A CA 1
ATOM 1337 C C . SER A 1 168 ? 24.640 14.344 -5.520 1.00 52.16 168 SER A C 1
ATOM 1339 O O . SER A 1 168 ? 24.607 13.347 -4.799 1.00 52.16 168 SER A O 1
ATOM 1341 N N . PRO A 1 169 ? 25.357 14.330 -6.665 1.00 53.38 169 PRO A N 1
ATOM 1342 C CA . PRO A 1 169 ? 26.169 13.171 -7.066 1.00 53.38 169 PRO A CA 1
ATOM 1343 C C . PRO A 1 169 ? 27.392 12.950 -6.148 1.00 53.38 169 PRO A C 1
ATOM 1345 O O . PRO A 1 169 ? 28.009 11.889 -6.152 1.00 53.38 169 PRO A O 1
ATOM 1348 N N . VAL A 1 170 ? 27.746 13.949 -5.331 1.00 47.75 170 VAL A N 1
ATOM 1349 C CA . VAL A 1 170 ? 28.993 14.004 -4.545 1.00 47.75 170 VAL A CA 1
ATOM 1350 C C . VAL A 1 170 ? 29.024 13.013 -3.369 1.00 47.75 170 VAL A C 1
ATOM 1352 O O . VAL A 1 170 ? 30.102 12.614 -2.930 1.00 47.75 170 VAL A O 1
ATOM 1355 N N . ILE A 1 171 ? 27.874 12.554 -2.865 1.00 48.19 171 ILE A N 1
ATOM 1356 C CA . ILE A 1 171 ? 27.834 11.683 -1.673 1.00 48.19 171 ILE A CA 1
ATOM 1357 C C . ILE A 1 171 ? 28.039 10.191 -2.025 1.00 48.19 171 ILE A C 1
ATOM 1359 O O . ILE A 1 171 ? 28.333 9.382 -1.142 1.00 48.19 171 ILE A O 1
ATOM 1363 N N . ALA A 1 172 ? 27.978 9.805 -3.305 1.00 49.31 172 ALA A N 1
ATOM 1364 C CA . ALA A 1 172 ? 27.913 8.393 -3.689 1.00 49.31 172 ALA A CA 1
ATOM 1365 C C . ALA A 1 172 ? 29.231 7.597 -3.558 1.00 49.31 172 ALA A C 1
ATOM 1367 O O . ALA A 1 172 ? 29.167 6.399 -3.300 1.00 49.31 172 ALA A O 1
ATOM 1368 N N . CYS A 1 173 ? 30.422 8.210 -3.639 1.00 45.34 173 CYS A N 1
ATOM 1369 C CA . CYS A 1 173 ? 31.680 7.436 -3.582 1.00 45.34 173 CYS A CA 1
ATOM 1370 C C . CYS A 1 173 ? 32.538 7.632 -2.323 1.00 45.34 173 CYS A C 1
ATOM 1372 O O . CYS A 1 173 ? 33.176 6.680 -1.882 1.00 45.34 173 CYS A O 1
ATOM 1374 N N . VAL A 1 174 ? 32.571 8.817 -1.706 1.00 43.09 174 VAL A N 1
ATOM 1375 C CA . VAL A 1 174 ? 33.581 9.095 -0.659 1.00 43.09 174 VAL A CA 1
ATOM 1376 C C . VAL A 1 174 ? 33.126 8.682 0.750 1.00 43.09 174 VAL A C 1
ATOM 1378 O O . VAL A 1 174 ? 33.963 8.387 1.604 1.00 43.09 174 VAL A O 1
ATOM 1381 N N . HIS A 1 175 ? 31.817 8.596 1.013 1.00 40.97 175 HIS A N 1
ATOM 1382 C CA . HIS A 1 175 ? 31.309 8.233 2.345 1.00 40.97 175 HIS A CA 1
ATOM 1383 C C . HIS A 1 175 ? 30.823 6.789 2.480 1.00 40.97 175 HIS A C 1
ATOM 1385 O O . HIS A 1 175 ? 31.065 6.177 3.519 1.00 40.97 175 HIS A O 1
ATOM 1391 N N . TYR A 1 176 ? 30.232 6.188 1.445 1.00 43.25 176 TYR A N 1
ATOM 1392 C CA . TYR A 1 176 ? 29.695 4.827 1.574 1.00 43.25 176 TYR A CA 1
ATOM 1393 C C . TYR A 1 176 ? 30.779 3.743 1.666 1.00 43.25 176 TYR A C 1
ATOM 1395 O O . TYR A 1 176 ? 30.609 2.770 2.399 1.00 43.25 176 TYR A O 1
ATOM 1403 N N . HIS A 1 177 ? 31.935 3.944 1.022 1.00 37.41 177 HIS A N 1
ATOM 1404 C CA . HIS A 1 177 ? 33.036 2.979 1.087 1.00 37.41 177 HIS A CA 1
ATOM 1405 C C . HIS A 1 177 ? 33.747 2.957 2.455 1.00 37.41 177 HIS A C 1
ATOM 1407 O O . HIS A 1 177 ? 34.427 1.986 2.774 1.00 37.41 177 HIS A O 1
ATOM 1413 N N . ARG A 1 178 ? 33.584 4.003 3.282 1.00 34.28 178 ARG A N 1
ATOM 1414 C CA . ARG A 1 178 ? 34.195 4.090 4.621 1.00 34.28 178 ARG A CA 1
ATOM 1415 C C . ARG A 1 178 ? 33.310 3.575 5.756 1.00 34.28 178 ARG A C 1
ATOM 1417 O O . ARG A 1 178 ? 33.839 3.292 6.823 1.00 34.28 178 ARG A O 1
ATOM 1424 N N . VAL A 1 179 ? 32.001 3.433 5.544 1.00 39.22 179 VAL A N 1
ATOM 1425 C CA . VAL A 1 179 ? 31.077 2.970 6.597 1.00 39.22 179 VAL A CA 1
ATOM 1426 C C . VAL A 1 179 ? 30.955 1.440 6.631 1.00 39.22 179 VAL A C 1
ATOM 1428 O O . VAL A 1 179 ? 30.690 0.883 7.687 1.00 39.22 179 VAL A O 1
ATOM 1431 N N . TRP A 1 180 ? 31.238 0.740 5.526 1.00 33.91 180 TRP A N 1
ATOM 1432 C CA . TRP A 1 180 ? 31.192 -0.732 5.473 1.00 33.91 180 TRP A CA 1
ATOM 1433 C C . TRP A 1 180 ? 32.551 -1.432 5.634 1.00 33.91 180 TRP A C 1
ATOM 1435 O O . TRP A 1 180 ? 32.595 -2.655 5.700 1.00 33.91 180 TRP A O 1
ATOM 1445 N N . SER A 1 181 ? 33.661 -0.692 5.731 1.00 38.22 181 SER A N 1
ATOM 1446 C CA . SER A 1 181 ? 35.003 -1.269 5.927 1.00 38.22 181 SER A CA 1
ATOM 1447 C C . SER A 1 181 ? 35.523 -1.164 7.366 1.00 38.22 181 SER A C 1
ATOM 1449 O O . SER A 1 181 ? 36.720 -1.320 7.593 1.00 38.22 181 SER A O 1
ATOM 1451 N N . ILE A 1 182 ? 34.660 -0.866 8.341 1.00 40.81 182 ILE A N 1
ATOM 1452 C CA . ILE A 1 182 ? 35.011 -0.885 9.766 1.00 40.81 182 ILE A CA 1
ATOM 1453 C C . ILE A 1 182 ? 34.015 -1.805 10.471 1.00 40.81 182 ILE A C 1
ATOM 1455 O O . ILE A 1 182 ? 32.985 -1.359 10.960 1.00 40.81 182 ILE A O 1
ATOM 1459 N N . ILE A 1 183 ? 34.325 -3.103 10.409 1.00 37.72 183 ILE A N 1
ATOM 1460 C CA . ILE A 1 183 ? 34.153 -4.189 11.399 1.00 37.72 183 ILE A CA 1
ATOM 1461 C C . ILE A 1 183 ? 34.123 -5.512 10.607 1.00 37.72 183 ILE A C 1
ATOM 1463 O O . ILE A 1 183 ? 33.079 -6.082 10.311 1.00 37.72 183 ILE A O 1
ATOM 1467 N N . SER A 1 184 ? 35.320 -5.958 10.224 1.00 34.28 184 SER A N 1
ATOM 1468 C CA . SER A 1 184 ? 35.689 -7.375 10.104 1.00 34.28 184 SER A CA 1
ATOM 1469 C C . SER A 1 184 ? 37.221 -7.479 10.091 1.00 34.28 184 SER A C 1
ATOM 1471 O O . SER A 1 184 ? 37.841 -7.738 9.058 1.00 34.28 184 SER A O 1
ATOM 1473 N N . ILE A 1 185 ? 37.816 -7.191 11.249 1.00 38.34 185 ILE A N 1
ATOM 1474 C CA . ILE A 1 185 ? 38.961 -7.933 11.791 1.00 38.34 185 ILE A CA 1
ATOM 1475 C C . ILE A 1 185 ? 38.490 -8.441 13.148 1.00 38.34 185 ILE A C 1
ATOM 1477 O O . ILE A 1 185 ? 37.886 -7.615 13.872 1.00 38.34 185 ILE A O 1
#

Mean predicted aligned error: 8.96 Å